Protein AF-A0A059F038-F1 (afdb_monomer_lite)

Structure (mmCIF, N/CA/C/O backbone):
data_AF-A0A059F038-F1
#
_entry.id   AF-A0A059F038-F1
#
loop_
_atom_site.group_PDB
_atom_site.id
_atom_site.type_symbol
_atom_site.label_atom_id
_atom_site.label_alt_id
_atom_site.label_comp_id
_atom_site.label_asym_id
_atom_site.label_entity_id
_atom_site.label_seq_id
_atom_site.pdbx_PDB_ins_code
_atom_site.Cartn_x
_atom_site.Cartn_y
_atom_site.Cartn_z
_atom_site.occupancy
_atom_site.B_iso_or_equiv
_atom_site.auth_seq_id
_atom_site.auth_comp_id
_atom_site.auth_asym_id
_atom_site.auth_atom_id
_atom_site.pdbx_PDB_model_num
ATOM 1 N N . MET A 1 1 ? -8.257 -10.394 27.608 1.00 49.78 1 MET A N 1
ATOM 2 C CA . MET A 1 1 ? -7.646 -9.568 26.540 1.00 49.78 1 MET A CA 1
ATOM 3 C C . MET A 1 1 ? -6.496 -8.770 27.134 1.00 49.78 1 MET A C 1
ATOM 5 O O . MET A 1 1 ? -6.739 -7.943 28.003 1.00 49.78 1 MET A O 1
ATOM 9 N N . ALA A 1 2 ? -5.255 -9.054 26.734 1.00 48.88 2 ALA A N 1
ATOM 10 C CA . ALA A 1 2 ? -4.086 -8.310 27.203 1.00 48.88 2 ALA A CA 1
ATOM 11 C C . ALA A 1 2 ? -4.084 -6.886 26.618 1.00 48.88 2 ALA A C 1
ATOM 13 O O . ALA A 1 2 ? -4.327 -6.698 25.425 1.00 48.88 2 ALA A O 1
ATOM 14 N N . TYR A 1 3 ? -3.831 -5.884 27.462 1.00 54.97 3 TYR A N 1
ATOM 15 C CA . TYR A 1 3 ? -3.722 -4.486 27.048 1.00 54.97 3 TYR A CA 1
ATOM 16 C C . TYR A 1 3 ? -2.440 -4.294 26.230 1.00 54.97 3 TYR A C 1
ATOM 18 O O . TYR A 1 3 ? -1.337 -4.320 26.770 1.00 54.97 3 TYR A O 1
ATOM 26 N N . GLN A 1 4 ? -2.587 -4.116 24.918 1.00 58.91 4 GLN A N 1
ATOM 27 C CA . GLN A 1 4 ? -1.478 -3.755 24.038 1.00 58.91 4 GLN A CA 1
ATOM 28 C C . GLN A 1 4 ? -1.158 -2.261 24.231 1.00 58.91 4 GLN A C 1
ATOM 30 O O . GLN A 1 4 ? -2.066 -1.429 24.105 1.00 58.91 4 GLN A O 1
ATOM 35 N N . PRO A 1 5 ? 0.097 -1.884 24.537 1.00 58.44 5 PRO A N 1
ATOM 36 C CA . PRO A 1 5 ? 0.466 -0.483 24.684 1.00 58.44 5 PRO A CA 1
ATOM 37 C C . PRO A 1 5 ? 0.221 0.268 23.369 1.00 58.44 5 PRO A C 1
ATOM 39 O O . PRO A 1 5 ? 0.521 -0.225 22.282 1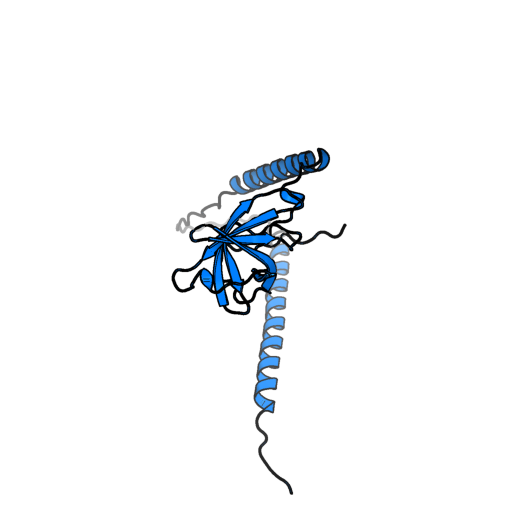.00 58.44 5 PRO A O 1
ATOM 42 N N . LYS A 1 6 ? -0.333 1.483 23.461 1.00 54.03 6 LYS A N 1
ATOM 43 C CA . LYS A 1 6 ? -0.567 2.350 22.297 1.00 54.03 6 LYS A CA 1
ATOM 44 C C . LYS A 1 6 ? 0.784 2.661 21.628 1.00 54.03 6 LYS A C 1
ATOM 46 O O . LYS A 1 6 ? 1.550 3.459 22.169 1.00 54.03 6 LYS A O 1
ATOM 51 N N . LYS A 1 7 ? 1.078 2.038 20.472 1.00 57.97 7 LYS A N 1
ATOM 52 C CA . LYS A 1 7 ? 2.229 2.405 19.620 1.00 57.97 7 LYS A CA 1
ATOM 53 C C . LYS A 1 7 ? 2.113 3.905 19.310 1.00 57.97 7 LYS A C 1
ATOM 55 O O . LYS A 1 7 ? 1.078 4.359 18.822 1.00 57.97 7 LYS A O 1
ATOM 60 N N . LYS A 1 8 ? 3.147 4.685 19.644 1.00 57.56 8 LYS A N 1
ATOM 61 C CA . LYS A 1 8 ? 3.240 6.093 19.239 1.00 57.56 8 LYS A CA 1
ATOM 62 C C . LYS A 1 8 ? 3.509 6.117 17.737 1.00 57.56 8 LYS A C 1
ATOM 64 O O . LYS A 1 8 ? 4.519 5.581 17.294 1.00 57.56 8 LYS A O 1
ATOM 69 N N . PHE A 1 9 ? 2.591 6.695 16.971 1.00 56.50 9 PHE A N 1
ATOM 70 C CA . PHE A 1 9 ? 2.775 6.890 15.538 1.00 56.50 9 PHE A CA 1
ATOM 71 C C . PHE A 1 9 ? 3.743 8.057 15.345 1.00 56.50 9 PHE A C 1
ATOM 73 O O . PHE A 1 9 ? 3.379 9.211 15.566 1.00 56.50 9 PHE A O 1
ATOM 80 N N . ASN A 1 10 ? 4.991 7.755 14.995 1.00 59.62 10 ASN A N 1
ATOM 81 C CA . ASN A 1 10 ? 5.925 8.777 14.551 1.00 59.62 10 ASN A CA 1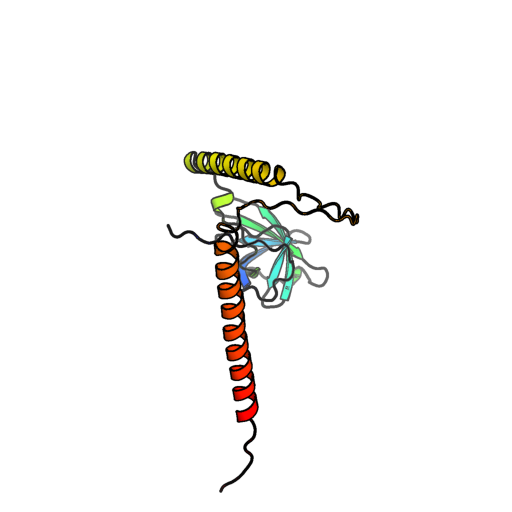
ATOM 82 C C . ASN A 1 10 ? 5.621 9.081 13.080 1.00 59.62 10 ASN A C 1
ATOM 84 O O . ASN A 1 10 ? 5.641 8.185 12.238 1.00 59.62 10 ASN A O 1
ATOM 88 N N . ASN A 1 11 ? 5.393 10.357 12.764 1.00 58.09 11 ASN A N 1
ATOM 89 C CA . ASN A 1 11 ? 5.256 10.854 11.388 1.00 58.09 11 ASN A CA 1
ATOM 90 C C . ASN A 1 11 ? 6.592 10.861 10.614 1.00 58.09 11 ASN A C 1
ATOM 92 O O . ASN A 1 11 ? 6.703 11.493 9.569 1.00 58.09 11 ASN A O 1
ATOM 96 N N . SER A 1 12 ? 7.617 10.171 11.126 1.00 58.22 12 SER A N 1
ATOM 97 C CA . SER A 1 12 ? 8.852 9.944 10.388 1.00 58.22 12 SER A CA 1
ATOM 98 C C . SER A 1 12 ? 8.532 9.101 9.154 1.00 58.22 12 SER A C 1
ATOM 100 O O . SER A 1 12 ? 7.965 8.012 9.266 1.00 58.22 12 SER A O 1
ATOM 102 N N . TYR A 1 13 ? 8.869 9.620 7.976 1.00 56.59 13 TYR A N 1
ATOM 103 C CA . TYR A 1 13 ? 8.830 8.870 6.718 1.00 56.59 13 TYR A CA 1
ATOM 104 C C . TYR A 1 13 ? 9.969 7.843 6.624 1.00 56.59 13 TYR A C 1
ATOM 106 O O . TYR A 1 13 ? 9.881 6.906 5.835 1.00 56.59 13 TYR A O 1
ATOM 114 N N . ASN A 1 14 ? 11.001 7.992 7.461 1.00 58.97 14 ASN A N 1
ATOM 115 C CA . ASN A 1 14 ? 12.202 7.171 7.445 1.00 58.97 14 ASN A CA 1
ATOM 116 C C . ASN A 1 14 ? 12.210 6.280 8.687 1.00 58.97 14 ASN A C 1
ATOM 118 O O . ASN A 1 14 ? 12.775 6.628 9.724 1.00 58.97 14 ASN A O 1
ATOM 122 N N . ASP A 1 15 ? 11.535 5.141 8.586 1.00 66.25 15 ASP A N 1
ATOM 123 C CA . ASP A 1 15 ? 11.656 4.046 9.543 1.00 66.25 15 ASP A CA 1
ATOM 124 C C . ASP A 1 15 ? 12.577 2.976 8.940 1.00 66.25 15 ASP A C 1
ATOM 126 O O . ASP A 1 15 ? 12.168 1.850 8.685 1.00 66.25 15 ASP A O 1
ATOM 130 N N . GLU A 1 16 ? 13.837 3.330 8.669 1.00 63.88 16 GLU A N 1
ATOM 131 C CA . GLU A 1 16 ? 14.816 2.422 8.037 1.00 63.88 16 GLU A CA 1
ATOM 132 C C . GLU A 1 16 ? 15.058 1.140 8.855 1.00 63.88 16 GLU A C 1
ATOM 134 O O . GLU A 1 16 ? 15.409 0.104 8.299 1.00 63.88 16 GLU A O 1
ATOM 139 N N . ASN A 1 17 ? 14.795 1.190 10.165 1.00 70.25 17 ASN A N 1
ATOM 140 C CA . ASN A 1 17 ? 14.898 0.047 11.075 1.00 70.25 17 ASN A CA 1
ATOM 141 C C . ASN A 1 17 ? 13.594 -0.759 11.217 1.00 70.25 17 ASN A C 1
ATOM 143 O O . ASN A 1 17 ? 13.562 -1.727 11.980 1.00 70.25 17 ASN A O 1
ATOM 147 N N . ALA A 1 18 ? 12.498 -0.360 10.563 1.00 82.62 18 ALA A N 1
ATOM 148 C CA . ALA A 1 18 ? 11.245 -1.099 10.649 1.00 82.62 18 ALA A CA 1
ATOM 149 C C . ALA A 1 18 ? 11.272 -2.339 9.750 1.00 82.62 18 ALA A C 1
ATOM 151 O O . ALA A 1 18 ? 11.728 -2.311 8.606 1.00 82.62 18 ALA A O 1
ATOM 152 N N . GLN A 1 19 ? 10.730 -3.436 10.276 1.00 90.19 19 GLN A N 1
ATOM 153 C CA . GLN A 1 19 ? 10.552 -4.662 9.514 1.00 90.19 19 GLN A CA 1
ATOM 154 C C . GLN A 1 19 ? 9.578 -4.419 8.354 1.00 90.19 19 GLN A C 1
ATOM 156 O O . GLN A 1 19 ? 8.511 -3.825 8.536 1.00 90.19 19 GLN A O 1
ATOM 161 N N . LYS A 1 20 ? 9.952 -4.892 7.164 1.00 92.69 20 LYS A N 1
ATOM 162 C CA . LYS A 1 20 ? 9.086 -4.907 5.984 1.00 92.69 20 LYS A CA 1
ATOM 163 C C . LYS A 1 20 ? 8.225 -6.169 6.012 1.00 92.69 20 LYS A C 1
ATOM 165 O O . LYS A 1 20 ? 8.741 -7.256 6.263 1.00 92.69 20 LYS A O 1
ATOM 170 N N . ILE A 1 21 ? 6.931 -6.017 5.763 1.00 94.88 21 ILE A N 1
ATOM 171 C CA . ILE A 1 21 ? 5.960 -7.109 5.669 1.00 94.88 21 ILE A CA 1
ATOM 172 C C . ILE A 1 21 ? 5.253 -7.063 4.316 1.00 94.88 21 ILE A C 1
ATOM 174 O O . ILE A 1 21 ? 5.235 -6.018 3.659 1.00 94.88 21 ILE A O 1
ATOM 178 N N . ALA A 1 22 ? 4.700 -8.201 3.893 1.00 95.75 22 ALA A N 1
ATOM 179 C CA . ALA A 1 22 ? 3.982 -8.310 2.629 1.00 95.75 22 ALA A CA 1
ATOM 180 C C . ALA A 1 22 ? 2.795 -7.337 2.603 1.00 95.75 22 ALA A C 1
ATOM 182 O O . ALA A 1 22 ? 1.994 -7.282 3.542 1.00 95.75 22 ALA A O 1
ATOM 183 N N . LEU A 1 23 ? 2.720 -6.547 1.535 1.00 96.19 23 LEU A N 1
ATOM 184 C CA . LEU A 1 23 ? 1.652 -5.590 1.283 1.00 96.19 23 LEU A CA 1
ATOM 185 C C . LEU A 1 23 ? 0.595 -6.225 0.380 1.00 96.19 23 LEU A C 1
ATOM 187 O O . LEU A 1 23 ? -0.572 -6.331 0.753 1.00 96.19 23 LEU A O 1
ATOM 191 N N . GLY A 1 24 ? 1.013 -6.649 -0.807 1.00 96.25 24 GLY A N 1
ATOM 192 C CA . GLY A 1 24 ? 0.102 -7.085 -1.850 1.00 96.25 24 GLY A CA 1
ATOM 193 C C . GLY A 1 24 ? 0.828 -7.544 -3.101 1.00 96.25 24 GLY A C 1
ATOM 194 O O . GLY A 1 24 ? 2.055 -7.467 -3.190 1.00 96.25 24 GLY A O 1
ATOM 195 N N . LYS A 1 25 ? 0.048 -8.016 -4.069 1.00 97.00 25 LYS A N 1
ATOM 196 C CA . LYS A 1 25 ? 0.546 -8.509 -5.353 1.00 97.00 25 LYS A CA 1
ATOM 197 C C . LYS A 1 25 ? 0.142 -7.591 -6.485 1.00 97.00 25 LYS A C 1
ATOM 199 O O . LYS A 1 25 ? -0.968 -7.063 -6.486 1.00 97.00 25 LYS A O 1
ATOM 204 N N . PHE A 1 26 ? 1.017 -7.435 -7.466 1.00 97.25 26 PHE A N 1
ATOM 205 C CA . PHE A 1 26 ? 0.708 -6.636 -8.639 1.00 97.25 26 PHE A CA 1
ATOM 206 C C . PHE A 1 26 ? -0.365 -7.281 -9.517 1.00 97.25 26 PHE A C 1
ATOM 208 O O . PHE A 1 26 ? -0.300 -8.467 -9.852 1.00 97.25 26 PHE A O 1
ATOM 215 N N . MET A 1 27 ? -1.346 -6.459 -9.892 1.00 95.69 27 MET A N 1
ATOM 216 C CA . MET A 1 27 ? -2.489 -6.849 -10.704 1.00 95.69 27 MET A CA 1
ATOM 217 C C . MET A 1 27 ? -2.357 -6.332 -12.135 1.00 95.69 27 MET A C 1
ATOM 219 O O . MET A 1 27 ? -2.263 -7.130 -13.067 1.00 95.69 27 MET A O 1
ATOM 223 N N . HIS A 1 28 ? -2.382 -5.010 -12.313 1.00 94.75 28 HIS A N 1
ATOM 224 C CA . HIS A 1 28 ? -2.259 -4.356 -13.613 1.00 94.75 28 HIS A CA 1
ATOM 225 C C . HIS A 1 28 ? -1.804 -2.896 -13.464 1.00 94.75 28 HIS A C 1
ATOM 227 O O . HIS A 1 28 ? -1.775 -2.340 -12.368 1.00 94.75 28 HIS A O 1
ATOM 233 N N . ILE A 1 29 ? -1.429 -2.290 -14.588 1.00 95.44 29 ILE A N 1
ATOM 234 C CA . ILE A 1 29 ? -1.045 -0.877 -14.692 1.00 95.44 29 ILE A CA 1
ATOM 235 C C . ILE A 1 29 ? -2.292 -0.050 -15.000 1.00 95.44 29 ILE A C 1
ATOM 237 O O . ILE A 1 29 ? -3.038 -0.417 -15.908 1.00 95.44 29 ILE A O 1
ATOM 241 N N . CYS A 1 30 ? -2.473 1.074 -14.310 1.00 93.81 30 CYS A N 1
ATOM 242 C CA . CYS A 1 30 ? -3.491 2.073 -14.621 1.00 93.81 30 CYS A CA 1
ATOM 243 C C . CYS A 1 30 ? -2.798 3.426 -14.826 1.00 93.81 30 CYS A C 1
ATOM 245 O O . CYS A 1 30 ? -2.315 4.028 -13.871 1.00 93.81 30 CYS A O 1
ATOM 247 N N . ASP A 1 31 ? -2.695 3.871 -16.080 1.00 89.38 31 ASP A N 1
ATOM 248 C CA . ASP A 1 31 ? -1.941 5.062 -16.486 1.00 89.38 31 ASP A CA 1
ATOM 249 C C . ASP A 1 31 ? -0.502 5.088 -15.942 1.00 89.38 31 ASP A C 1
ATOM 251 O O . ASP A 1 31 ? 0.371 4.377 -16.446 1.00 89.38 31 ASP A O 1
ATOM 255 N N . ASN A 1 32 ? -0.262 5.916 -14.921 1.00 90.44 32 ASN A N 1
ATOM 256 C CA . ASN A 1 32 ? 1.045 6.118 -14.305 1.00 90.44 32 ASN A CA 1
ATOM 257 C C . ASN A 1 32 ? 1.209 5.403 -12.953 1.00 90.44 32 ASN A C 1
ATOM 259 O O . ASN A 1 32 ? 2.277 5.493 -12.343 1.00 90.44 32 ASN A O 1
ATOM 263 N N . ASP A 1 33 ? 0.181 4.679 -12.514 1.00 94.44 33 ASP A N 1
ATOM 264 C CA . ASP A 1 33 ? 0.133 4.028 -11.214 1.00 94.44 33 ASP A CA 1
ATOM 265 C C . ASP A 1 33 ? 0.042 2.504 -11.354 1.00 94.44 33 ASP A C 1
ATOM 267 O O . ASP A 1 33 ? -0.435 1.941 -12.349 1.00 94.44 33 ASP A O 1
ATOM 271 N N . LEU A 1 34 ? 0.520 1.810 -10.325 1.00 96.25 34 LEU A N 1
ATOM 272 C CA . LEU A 1 34 ? 0.376 0.364 -10.216 1.00 96.25 34 LEU A CA 1
ATOM 273 C C . LEU A 1 34 ? -0.844 0.029 -9.375 1.00 96.25 34 LEU A C 1
ATOM 275 O O . LEU A 1 34 ? -0.990 0.539 -8.265 1.00 96.25 34 LEU A O 1
ATOM 279 N N . VAL A 1 35 ? -1.658 -0.904 -9.861 1.00 96.94 35 VAL A N 1
ATOM 280 C CA . VAL A 1 35 ? -2.760 -1.463 -9.085 1.00 96.94 35 VAL A CA 1
ATOM 281 C C . VAL A 1 35 ? -2.317 -2.779 -8.458 1.00 96.94 35 VAL A C 1
ATOM 283 O O . VAL A 1 35 ? -1.915 -3.716 -9.157 1.00 96.94 35 VAL A O 1
ATOM 286 N N . LEU A 1 36 ? -2.400 -2.855 -7.131 1.00 97.44 36 LEU A N 1
ATOM 287 C CA . LEU A 1 36 ? -2.082 -4.044 -6.345 1.00 97.44 36 LEU A CA 1
ATOM 288 C C . LEU A 1 36 ? -3.345 -4.628 -5.702 1.00 97.44 36 LEU A C 1
ATOM 290 O O . LEU A 1 36 ? -4.229 -3.887 -5.273 1.00 97.44 36 LEU A O 1
ATOM 294 N N . VAL A 1 37 ? -3.395 -5.953 -5.571 1.00 96.88 37 VAL A N 1
ATOM 295 C CA . VAL A 1 37 ? -4.346 -6.650 -4.693 1.00 96.88 37 VAL A CA 1
ATOM 296 C C . VAL A 1 37 ? -3.742 -6.720 -3.295 1.00 96.88 37 VAL A C 1
ATOM 298 O O . VAL A 1 37 ? -2.636 -7.249 -3.133 1.00 96.88 37 VAL A O 1
ATOM 301 N N . LEU A 1 38 ? -4.444 -6.199 -2.287 1.00 96.81 38 LEU A N 1
ATOM 302 C CA . LEU A 1 38 ? -3.999 -6.263 -0.896 1.00 96.81 38 LEU A CA 1
ATOM 303 C C . LEU A 1 38 ? -4.079 -7.713 -0.404 1.00 96.81 38 LEU A C 1
ATOM 305 O O . LEU A 1 38 ? -5.149 -8.311 -0.390 1.00 96.81 38 LEU A O 1
ATOM 309 N N . THR A 1 39 ? -2.952 -8.278 0.027 1.00 95.00 39 THR A N 1
ATOM 310 C CA . THR A 1 39 ? -2.912 -9.620 0.641 1.00 95.00 39 THR A CA 1
ATOM 311 C C . THR A 1 39 ? -2.821 -9.554 2.164 1.00 95.00 39 THR A C 1
ATOM 313 O O . THR A 1 39 ? -3.060 -10.549 2.852 1.00 95.00 39 THR A O 1
ATOM 316 N N . ASN A 1 40 ? -2.471 -8.387 2.709 1.00 93.56 40 ASN A N 1
ATOM 317 C CA . ASN A 1 40 ? -2.402 -8.160 4.145 1.00 93.56 40 ASN A CA 1
ATOM 318 C C . ASN A 1 40 ? -3.804 -8.039 4.773 1.00 93.56 40 ASN A C 1
ATOM 320 O O . ASN A 1 40 ? -4.766 -7.633 4.128 1.00 93.56 40 ASN A O 1
ATOM 324 N N . LYS A 1 41 ? -3.912 -8.364 6.066 1.00 92.38 41 LYS A N 1
ATOM 325 C CA . LYS A 1 41 ? -5.155 -8.220 6.842 1.00 92.38 41 LYS A CA 1
ATOM 326 C C . LYS A 1 41 ? -5.467 -6.765 7.186 1.00 92.38 41 LYS A C 1
ATOM 328 O O . LYS A 1 41 ? -6.635 -6.413 7.338 1.00 92.38 41 LYS A O 1
ATOM 333 N N . ASP A 1 42 ? -4.425 -5.959 7.364 1.00 93.69 42 ASP A N 1
ATOM 334 C CA . ASP A 1 42 ? -4.530 -4.559 7.751 1.00 93.69 42 ASP A CA 1
ATOM 335 C C . ASP A 1 42 ? -4.338 -3.635 6.541 1.00 93.69 42 ASP A C 1
ATOM 337 O O . ASP A 1 42 ? -3.690 -3.983 5.554 1.00 93.69 42 ASP A O 1
ATOM 341 N N . ILE A 1 43 ? -4.893 -2.428 6.636 1.00 94.62 43 ILE A N 1
ATOM 342 C CA . ILE A 1 43 ? -4.913 -1.443 5.552 1.00 94.62 43 ILE A CA 1
ATOM 343 C C . ILE A 1 43 ? -3.707 -0.513 5.693 1.00 94.62 43 ILE A C 1
ATOM 345 O O . ILE A 1 43 ? -3.538 0.070 6.761 1.00 94.62 43 ILE A O 1
ATOM 349 N N . PRO A 1 44 ? -2.857 -0.318 4.676 1.00 95.06 44 PRO A N 1
ATOM 350 C CA . PRO A 1 44 ? -1.717 0.588 4.794 1.00 95.06 44 PRO A CA 1
ATOM 351 C C . PRO A 1 44 ? -2.161 2.043 5.006 1.00 95.06 44 PRO A C 1
ATOM 353 O O . PRO A 1 44 ? -3.247 2.451 4.593 1.00 95.06 44 PRO A O 1
ATOM 356 N N . PHE A 1 45 ? -1.313 2.858 5.638 1.00 93.69 45 PHE A N 1
ATOM 357 C CA . PHE A 1 45 ? -1.573 4.300 5.705 1.00 93.69 45 PHE A CA 1
ATOM 358 C C . PHE A 1 45 ? -1.483 4.931 4.303 1.00 93.69 45 PHE A C 1
ATOM 360 O O . PHE A 1 45 ? -0.643 4.505 3.501 1.00 93.69 45 PHE A O 1
ATOM 367 N N . PRO A 1 46 ? -2.258 5.994 4.023 1.00 93.06 46 PRO A N 1
ATOM 368 C CA . PRO A 1 46 ? -2.040 6.797 2.825 1.00 93.06 46 PRO A CA 1
ATOM 369 C C . PRO A 1 46 ? -0.627 7.386 2.854 1.00 93.06 46 PRO A C 1
ATOM 371 O O . PRO A 1 46 ? -0.082 7.676 3.924 1.00 93.06 46 PRO A O 1
ATOM 374 N N . ASN A 1 47 ? -0.025 7.565 1.686 1.00 93.38 47 ASN A N 1
ATOM 375 C CA . ASN A 1 47 ? 1.351 8.022 1.520 1.00 93.38 47 ASN A CA 1
ATOM 376 C C . ASN A 1 47 ? 2.425 7.127 2.172 1.00 93.38 47 ASN A C 1
ATOM 378 O O . ASN A 1 47 ? 3.531 7.586 2.476 1.00 93.38 47 ASN A O 1
ATOM 382 N N . SER A 1 48 ? 2.135 5.841 2.389 1.00 93.38 48 SER A N 1
ATOM 383 C CA . SER A 1 48 ? 3.138 4.900 2.899 1.00 93.38 48 SER A CA 1
ATOM 384 C C . SER A 1 48 ? 4.150 4.522 1.818 1.00 93.38 48 SER A C 1
ATOM 386 O O . SER A 1 48 ? 3.750 4.272 0.683 1.00 93.38 48 SER A O 1
ATOM 388 N N . PRO A 1 49 ? 5.452 4.428 2.137 1.00 94.38 49 PRO A N 1
ATOM 389 C CA . PRO A 1 49 ? 6.450 3.977 1.177 1.00 94.38 49 PRO A CA 1
ATOM 390 C C . PRO A 1 49 ? 6.247 2.496 0.836 1.00 94.38 49 PRO A C 1
ATOM 392 O O . PRO A 1 49 ? 6.070 1.660 1.726 1.00 94.38 49 PRO A O 1
ATOM 395 N N . VAL A 1 50 ? 6.318 2.190 -0.457 1.00 95.62 50 VAL A N 1
ATOM 396 C CA . VAL A 1 50 ? 6.182 0.841 -1.008 1.00 95.62 50 VAL A CA 1
ATOM 397 C C . VAL A 1 50 ? 7.530 0.374 -1.538 1.00 95.62 50 VAL A C 1
ATOM 399 O O . VAL A 1 50 ? 8.271 1.131 -2.174 1.00 95.62 50 VAL A O 1
ATOM 402 N N . PHE A 1 51 ? 7.844 -0.889 -1.279 1.00 95.06 51 PHE A N 1
ATOM 403 C CA . PHE A 1 51 ? 9.101 -1.519 -1.643 1.00 95.06 51 PHE A CA 1
ATOM 404 C C . PHE A 1 51 ? 8.862 -2.736 -2.527 1.00 95.06 51 PHE A C 1
ATOM 406 O O . PHE A 1 51 ? 7.932 -3.505 -2.299 1.00 95.06 51 PHE A O 1
ATOM 413 N N . LEU A 1 52 ? 9.761 -2.942 -3.482 1.00 93.88 52 LEU A N 1
ATOM 414 C CA . LEU A 1 52 ? 9.923 -4.212 -4.177 1.00 93.88 52 LEU A CA 1
ATOM 415 C C . LEU A 1 52 ? 11.313 -4.739 -3.825 1.00 93.88 52 LEU A C 1
ATOM 417 O O . LEU A 1 52 ? 12.320 -4.056 -4.049 1.00 93.88 52 LEU A O 1
ATOM 421 N N . ASN A 1 53 ? 11.378 -5.933 -3.236 1.00 88.44 53 ASN A N 1
ATOM 422 C CA . ASN A 1 53 ? 12.593 -6.473 -2.625 1.00 88.44 53 ASN A CA 1
ATOM 423 C C . ASN A 1 53 ? 13.167 -5.495 -1.573 1.00 88.44 53 ASN A C 1
ATOM 425 O O . ASN A 1 53 ? 12.573 -5.263 -0.519 1.00 88.44 53 ASN A O 1
ATOM 429 N N . ASN A 1 54 ? 14.303 -4.861 -1.878 1.00 88.62 54 ASN A N 1
ATOM 430 C CA . ASN A 1 54 ? 14.977 -3.915 -0.988 1.00 88.62 54 ASN A CA 1
ATOM 431 C C . ASN A 1 54 ? 14.797 -2.448 -1.390 1.00 88.62 54 ASN A C 1
ATOM 433 O O . ASN A 1 54 ? 15.035 -1.569 -0.560 1.00 88.62 54 ASN A O 1
ATOM 437 N N . ASN A 1 55 ? 14.326 -2.184 -2.608 1.00 91.62 55 ASN A N 1
ATOM 438 C CA . ASN A 1 55 ? 14.278 -0.840 -3.168 1.00 91.62 55 ASN A CA 1
ATOM 439 C C . ASN A 1 55 ? 12.905 -0.219 -2.950 1.00 91.62 55 ASN A C 1
ATOM 441 O O . ASN A 1 55 ? 11.880 -0.861 -3.189 1.00 91.62 55 ASN A O 1
ATOM 445 N N . LYS A 1 56 ? 12.889 1.043 -2.515 1.00 93.62 56 LYS A N 1
ATOM 446 C CA . LYS A 1 56 ? 11.667 1.844 -2.524 1.00 93.62 56 LYS A CA 1
ATOM 447 C C . LYS A 1 56 ? 11.297 2.106 -3.981 1.00 93.62 56 LYS A C 1
ATOM 449 O O . LYS A 1 56 ? 12.133 2.603 -4.726 1.00 93.62 56 LYS A O 1
ATOM 454 N N . VAL A 1 57 ? 10.077 1.747 -4.363 1.00 95.00 57 VAL A N 1
ATOM 455 C CA . VAL A 1 57 ? 9.562 1.910 -5.732 1.00 95.00 57 VAL A CA 1
ATOM 456 C C . VAL A 1 57 ? 8.591 3.078 -5.851 1.00 95.00 57 VAL A C 1
ATOM 458 O O . VAL A 1 57 ? 8.477 3.682 -6.913 1.00 95.00 57 VAL A O 1
ATOM 461 N N . GLY A 1 58 ? 7.900 3.408 -4.763 1.00 95.00 58 GLY A N 1
ATOM 462 C CA . GLY A 1 58 ? 6.881 4.439 -4.788 1.00 95.00 58 GLY A CA 1
ATOM 463 C C . GLY A 1 58 ? 6.188 4.608 -3.449 1.00 95.00 58 GLY A C 1
ATOM 464 O O . GLY A 1 58 ? 6.740 4.297 -2.384 1.00 95.00 58 GLY A O 1
ATOM 465 N N . VAL A 1 59 ? 4.972 5.129 -3.517 1.00 95.62 59 VAL A N 1
ATOM 466 C CA . VAL A 1 59 ? 4.162 5.521 -2.370 1.00 95.62 59 VAL A CA 1
ATOM 467 C C . VAL A 1 59 ? 2.705 5.103 -2.603 1.00 95.62 59 VAL A C 1
ATOM 469 O O . VAL A 1 59 ? 2.205 5.201 -3.719 1.00 95.62 59 VAL A O 1
ATOM 472 N N . VAL A 1 60 ? 2.026 4.628 -1.556 1.00 96.38 60 VAL A N 1
ATOM 473 C CA . VAL A 1 60 ? 0.584 4.331 -1.591 1.00 96.38 60 VAL A CA 1
ATOM 474 C C . VAL A 1 60 ? -0.196 5.630 -1.780 1.00 96.38 60 VAL A C 1
ATOM 476 O O . VAL A 1 60 ? -0.058 6.529 -0.949 1.00 96.38 60 VAL A O 1
ATOM 479 N N . ASP A 1 61 ? -1.027 5.708 -2.815 1.00 96.06 61 ASP A N 1
ATOM 480 C CA . ASP A 1 61 ? -1.887 6.869 -3.074 1.00 96.06 61 ASP A CA 1
ATOM 481 C C . ASP A 1 61 ? -3.308 6.601 -2.559 1.00 96.06 61 ASP A C 1
ATOM 483 O O . ASP A 1 61 ? -3.754 7.201 -1.577 1.00 96.06 61 ASP A O 1
ATOM 487 N N . GLU A 1 62 ? -3.966 5.587 -3.127 1.00 95.69 62 GLU A N 1
ATOM 488 C CA . GLU A 1 62 ? -5.370 5.277 -2.855 1.00 95.69 62 GLU A CA 1
ATOM 489 C C . GLU A 1 62 ? -5.573 3.822 -2.417 1.00 95.69 62 GLU A C 1
ATOM 491 O O . GLU A 1 62 ? -4.918 2.903 -2.913 1.00 95.69 62 GLU A O 1
ATOM 496 N N . VAL A 1 63 ? -6.514 3.615 -1.492 1.00 96.06 63 VAL A N 1
ATOM 497 C CA . VAL A 1 63 ? -7.012 2.294 -1.091 1.00 96.06 63 VAL A CA 1
ATOM 498 C C . VAL A 1 63 ? -8.500 2.235 -1.409 1.00 96.06 63 VAL A C 1
ATOM 500 O O . VAL A 1 63 ? -9.264 3.065 -0.919 1.00 96.06 63 VAL A O 1
ATOM 503 N N . PHE A 1 64 ? -8.916 1.248 -2.194 1.00 95.94 64 PHE A N 1
ATOM 504 C CA . PHE A 1 64 ? -10.289 1.132 -2.683 1.00 95.94 64 PHE A CA 1
ATOM 505 C C . PHE A 1 64 ? -10.736 -0.332 -2.776 1.00 95.94 64 PHE A C 1
ATOM 507 O O . PHE A 1 64 ? -9.965 -1.253 -2.523 1.00 95.94 64 PHE A O 1
ATOM 514 N N . GLY A 1 65 ? -12.001 -0.559 -3.131 1.00 95.44 65 GLY A N 1
ATOM 515 C CA . GLY A 1 65 ? -12.588 -1.897 -3.223 1.00 95.44 65 GLY A CA 1
ATOM 516 C C . GLY A 1 65 ? -13.413 -2.289 -2.001 1.00 95.44 65 GLY A C 1
ATOM 517 O O . GLY A 1 65 ? -13.753 -1.462 -1.152 1.00 95.44 65 GLY A O 1
ATOM 518 N N . GLN A 1 66 ? -13.784 -3.565 -1.945 1.00 93.81 66 GLN A N 1
ATOM 519 C CA . GLN A 1 66 ? -14.542 -4.101 -0.821 1.00 93.81 66 GLN A CA 1
ATOM 520 C C . GLN A 1 66 ? -13.604 -4.377 0.354 1.00 93.81 66 GLN A C 1
ATOM 522 O O . GLN A 1 66 ? -12.390 -4.492 0.196 1.00 93.81 66 GLN A O 1
ATOM 527 N N . MET A 1 67 ? -14.167 -4.499 1.557 1.00 88.50 67 MET A N 1
ATOM 528 C CA . MET A 1 67 ? -13.365 -4.786 2.746 1.00 88.50 67 MET A CA 1
ATOM 529 C C . MET A 1 67 ? -12.569 -6.084 2.600 1.00 88.50 67 MET A C 1
ATOM 531 O O . MET A 1 67 ? -11.431 -6.140 3.058 1.00 88.50 67 MET A O 1
ATOM 535 N N . ASP A 1 68 ? -13.151 -7.124 2.010 1.00 89.50 68 ASP A N 1
ATOM 536 C CA . ASP A 1 68 ? -12.483 -8.420 1.851 1.00 89.50 68 ASP A CA 1
ATOM 537 C C . ASP A 1 68 ? -11.603 -8.473 0.598 1.00 89.50 68 ASP A C 1
ATOM 539 O O . ASP A 1 68 ? -10.509 -9.026 0.664 1.00 89.50 68 ASP A O 1
ATOM 543 N N . ASP A 1 69 ? -12.012 -7.771 -0.463 1.00 93.19 69 ASP A N 1
ATOM 544 C CA . ASP A 1 69 ? -11.263 -7.622 -1.714 1.00 93.19 69 ASP A CA 1
ATOM 545 C C . ASP A 1 69 ? -10.821 -6.165 -1.899 1.00 93.19 69 ASP A C 1
ATOM 547 O O . ASP A 1 69 ? -11.435 -5.377 -2.631 1.00 93.19 69 ASP A O 1
ATOM 551 N N . THR A 1 70 ? -9.769 -5.794 -1.169 1.00 95.94 70 THR A N 1
ATOM 552 C CA . THR A 1 70 ? -9.195 -4.446 -1.198 1.00 95.94 70 THR A CA 1
ATOM 553 C C . THR A 1 70 ? -8.076 -4.343 -2.236 1.00 95.94 70 THR A C 1
ATOM 555 O O . THR A 1 70 ? -7.207 -5.210 -2.345 1.00 95.94 70 THR A O 1
ATOM 558 N N . TYR A 1 71 ? -8.062 -3.229 -2.957 1.00 97.00 71 TYR A N 1
ATOM 559 C CA . TYR A 1 71 ? -7.074 -2.868 -3.963 1.00 97.00 71 TYR A CA 1
ATOM 560 C C . TYR A 1 71 ? -6.351 -1.581 -3.572 1.00 97.00 71 TYR A C 1
ATOM 562 O O . TYR A 1 71 ? -6.855 -0.768 -2.791 1.00 97.00 71 TYR A O 1
ATOM 570 N N . LEU A 1 72 ? -5.156 -1.400 -4.126 1.00 96.94 72 LEU A N 1
ATOM 571 C CA . LEU A 1 72 ? -4.300 -0.248 -3.868 1.00 96.94 72 LEU A CA 1
ATOM 572 C C . LEU A 1 72 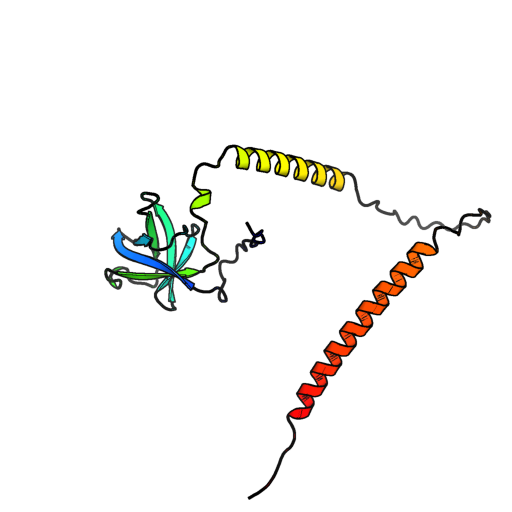? -3.783 0.353 -5.160 1.00 96.94 72 LEU A C 1
ATOM 574 O O . LEU A 1 72 ? -3.294 -0.387 -6.010 1.00 96.94 72 LEU A O 1
ATOM 578 N N . SER A 1 73 ? -3.797 1.679 -5.238 1.00 97.12 73 SER A N 1
ATOM 579 C CA . SER A 1 73 ? -2.999 2.431 -6.201 1.00 97.12 73 SER A CA 1
ATOM 580 C C . SER A 1 73 ? -1.657 2.813 -5.575 1.00 97.12 73 SER A C 1
ATOM 582 O O . SER A 1 73 ? -1.597 3.344 -4.459 1.00 97.12 73 SER A O 1
ATOM 584 N N . VAL A 1 74 ? -0.569 2.533 -6.289 1.00 97.12 74 VAL A N 1
ATOM 585 C CA . VAL A 1 74 ? 0.790 2.929 -5.918 1.00 97.12 74 VAL A CA 1
ATOM 586 C C . VAL A 1 74 ? 1.338 3.867 -6.975 1.00 97.12 74 VAL A C 1
ATOM 588 O O . VAL A 1 74 ? 1.578 3.469 -8.116 1.00 97.12 74 VAL A O 1
ATOM 591 N N . LYS A 1 75 ? 1.627 5.088 -6.538 1.00 96.12 75 LYS A N 1
ATOM 592 C CA . LYS A 1 75 ? 2.304 6.091 -7.340 1.00 96.12 75 LYS A CA 1
ATOM 593 C C . LYS A 1 75 ? 3.795 5.809 -7.362 1.00 96.12 75 LYS A C 1
ATOM 595 O O . LYS A 1 75 ? 4.450 5.801 -6.313 1.00 96.12 75 LYS A O 1
ATOM 600 N N . LEU A 1 76 ? 4.334 5.571 -8.552 1.00 95.38 76 LEU A N 1
ATOM 601 C CA . LEU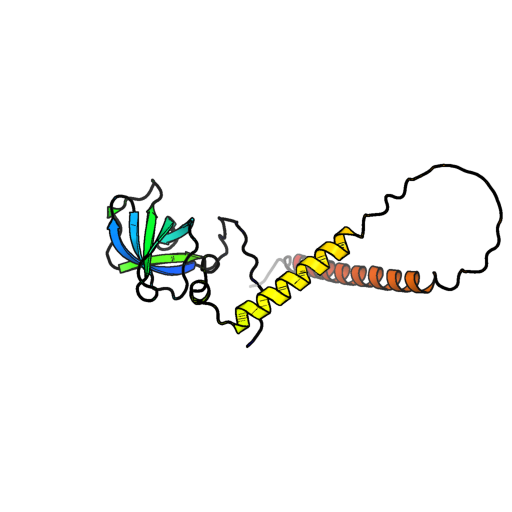 A 1 76 ? 5.754 5.285 -8.718 1.00 95.38 76 LEU A CA 1
ATOM 602 C C . LEU A 1 76 ? 6.615 6.544 -8.650 1.00 95.38 76 LEU A C 1
ATOM 604 O O . LEU A 1 76 ? 6.236 7.628 -9.101 1.00 95.38 76 LEU A O 1
ATOM 608 N N . ASP A 1 77 ? 7.821 6.376 -8.113 1.00 93.69 77 ASP A N 1
ATOM 609 C CA . ASP A 1 77 ? 8.848 7.406 -8.190 1.00 93.69 77 ASP A CA 1
ATOM 610 C C . ASP A 1 77 ? 9.358 7.517 -9.642 1.00 93.69 77 ASP A C 1
ATOM 612 O O . ASP A 1 77 ? 9.517 6.515 -10.338 1.00 93.69 77 ASP A O 1
ATOM 616 N N . LYS A 1 78 ? 9.685 8.739 -10.094 1.00 89.19 78 LYS A N 1
ATOM 617 C CA . LYS A 1 78 ? 10.054 9.063 -11.497 1.00 89.19 78 LYS A CA 1
ATOM 618 C C . LYS A 1 78 ? 11.235 8.267 -12.077 1.00 89.19 78 LYS A C 1
ATOM 620 O O . LYS A 1 78 ? 11.506 8.359 -13.267 1.00 89.19 78 LYS A O 1
ATOM 625 N N . VAL A 1 79 ? 11.981 7.568 -11.228 1.00 89.88 79 VAL A N 1
ATOM 626 C CA . VAL A 1 79 ? 13.172 6.792 -11.594 1.00 89.88 79 VAL A CA 1
ATOM 627 C C . VAL A 1 79 ? 12.799 5.398 -12.118 1.00 89.88 79 VAL A C 1
ATOM 629 O O . VAL A 1 79 ? 13.627 4.750 -12.753 1.00 89.88 79 VAL A O 1
ATOM 632 N N . PHE A 1 80 ? 11.579 4.917 -11.856 1.00 87.94 80 PHE A N 1
ATOM 633 C CA . PHE A 1 80 ? 11.169 3.554 -12.184 1.00 87.94 80 PHE A CA 1
ATOM 634 C C . PHE A 1 80 ? 10.212 3.489 -13.372 1.00 87.94 80 PHE A C 1
ATOM 636 O O . PHE A 1 80 ? 9.221 4.212 -13.438 1.00 87.94 80 PHE A O 1
ATOM 643 N N . ASP A 1 81 ? 10.480 2.541 -14.270 1.00 89.19 81 ASP A N 1
ATOM 644 C CA . ASP A 1 81 ? 9.603 2.236 -15.396 1.00 89.19 81 ASP A CA 1
ATOM 645 C C . ASP A 1 81 ? 8.444 1.327 -14.977 1.00 89.19 81 ASP A C 1
ATOM 647 O O . ASP A 1 81 ? 8.637 0.196 -14.525 1.00 89.19 81 ASP A O 1
ATOM 651 N N . ILE A 1 82 ? 7.224 1.785 -15.245 1.00 89.19 82 ILE A N 1
ATOM 652 C CA . ILE A 1 82 ? 5.967 1.074 -14.970 1.00 89.19 82 ILE A CA 1
ATOM 653 C C . ILE A 1 82 ? 5.893 -0.297 -15.667 1.00 89.19 82 ILE A C 1
ATOM 655 O O . ILE A 1 82 ? 5.331 -1.248 -15.135 1.00 89.19 82 ILE A O 1
ATOM 659 N N . LYS A 1 83 ? 6.481 -0.439 -16.860 1.00 89.12 83 LYS A N 1
ATOM 660 C CA . LYS A 1 83 ? 6.389 -1.673 -17.666 1.00 89.12 83 LYS A CA 1
ATOM 661 C C . LYS A 1 83 ? 7.291 -2.811 -17.174 1.00 89.12 83 LYS A C 1
ATOM 663 O O . LYS A 1 83 ? 7.271 -3.894 -17.752 1.00 89.12 83 LYS A O 1
ATOM 668 N N . LYS A 1 84 ? 8.110 -2.573 -16.146 1.00 90.75 84 LYS A N 1
ATOM 669 C CA . LYS A 1 84 ? 9.053 -3.566 -15.616 1.00 90.75 84 LYS A CA 1
ATOM 670 C C . LYS A 1 84 ? 8.378 -4.625 -14.739 1.00 90.75 84 LYS A C 1
ATOM 672 O O . LYS A 1 84 ? 8.922 -5.720 -14.598 1.00 90.75 84 LYS A O 1
ATOM 677 N N . TYR A 1 85 ? 7.234 -4.293 -14.150 1.00 90.81 85 TYR A N 1
ATOM 678 C CA . TYR A 1 85 ? 6.547 -5.142 -13.182 1.00 90.81 85 TYR A CA 1
ATOM 679 C C . TYR A 1 85 ? 5.696 -6.203 -13.877 1.00 90.81 85 TYR A C 1
ATOM 681 O O . TYR A 1 85 ? 5.078 -5.952 -14.916 1.00 90.81 85 TYR A O 1
ATOM 689 N N . LYS A 1 86 ? 5.682 -7.406 -13.309 1.00 91.19 86 LYS A N 1
ATOM 690 C CA . LYS A 1 86 ? 4.949 -8.562 -13.823 1.00 91.19 86 LYS A CA 1
ATOM 691 C C . LYS A 1 86 ? 3.828 -8.938 -12.873 1.00 91.19 86 LYS A C 1
ATOM 693 O O . LYS A 1 86 ? 3.906 -8.707 -11.668 1.00 91.19 86 LYS A O 1
ATOM 698 N N . LYS A 1 87 ? 2.784 -9.543 -13.443 1.00 91.62 87 LYS A N 1
ATOM 699 C CA . LYS A 1 87 ? 1.664 -10.100 -12.679 1.00 91.62 87 LYS A CA 1
ATOM 700 C C . LYS A 1 87 ? 2.194 -10.990 -11.552 1.00 91.62 87 LYS A C 1
ATOM 702 O O . LYS A 1 87 ? 3.103 -11.780 -11.789 1.00 91.62 87 LYS A O 1
ATOM 707 N N . ASP A 1 88 ? 1.617 -10.827 -10.364 1.00 92.12 88 ASP A N 1
ATOM 708 C CA . ASP A 1 88 ? 1.971 -11.543 -9.133 1.00 92.12 88 ASP A CA 1
ATOM 709 C C . ASP A 1 88 ? 3.302 -11.153 -8.463 1.00 92.12 88 ASP A C 1
ATOM 711 O O . ASP A 1 88 ? 3.654 -11.763 -7.451 1.00 92.12 88 ASP A O 1
ATOM 715 N N . ASP A 1 89 ? 3.997 -10.108 -8.934 1.00 95.19 89 ASP A N 1
ATOM 716 C CA . ASP A 1 89 ? 5.119 -9.517 -8.190 1.00 95.19 89 ASP A CA 1
ATOM 717 C C . ASP A 1 89 ? 4.650 -9.072 -6.793 1.00 95.19 89 ASP A C 1
ATOM 719 O O . ASP A 1 89 ? 3.616 -8.412 -6.650 1.00 95.19 89 ASP A O 1
ATOM 723 N N . GLU A 1 90 ? 5.411 -9.433 -5.758 1.00 95.81 90 GLU A N 1
ATOM 724 C CA . GLU A 1 90 ? 5.061 -9.164 -4.362 1.00 95.81 90 GLU A CA 1
ATOM 725 C C . GLU A 1 90 ? 5.712 -7.871 -3.859 1.00 95.81 90 GLU A C 1
ATOM 727 O O . GLU A 1 90 ? 6.928 -7.688 -3.918 1.00 95.81 90 GLU A O 1
ATOM 732 N N . PHE A 1 91 ? 4.887 -6.972 -3.329 1.00 96.81 91 PHE A N 1
ATOM 733 C CA . PHE A 1 91 ? 5.301 -5.680 -2.798 1.00 96.81 91 PHE A CA 1
ATOM 734 C C . PHE A 1 91 ? 5.262 -5.701 -1.273 1.00 96.81 91 PHE A C 1
ATOM 736 O O . PHE A 1 91 ? 4.484 -6.430 -0.655 1.00 96.81 91 PHE A O 1
ATOM 743 N N . TYR A 1 92 ? 6.078 -4.851 -0.657 1.00 96.25 92 TYR A N 1
ATOM 744 C CA . TYR A 1 92 ? 6.258 -4.782 0.787 1.00 96.25 92 TYR A CA 1
ATOM 745 C C . TYR A 1 92 ? 6.075 -3.357 1.308 1.00 96.25 92 TYR A C 1
ATOM 747 O O . TYR A 1 92 ? 6.364 -2.377 0.620 1.00 96.25 92 TYR A O 1
ATOM 755 N N . ALA A 1 93 ? 5.649 -3.245 2.561 1.00 94.81 93 ALA A N 1
ATOM 756 C CA . ALA A 1 93 ? 5.573 -1.991 3.304 1.00 94.81 93 ALA A CA 1
ATOM 757 C C . ALA A 1 93 ? 6.071 -2.201 4.739 1.00 94.81 93 ALA A C 1
ATOM 759 O O . ALA A 1 93 ? 6.245 -3.331 5.193 1.00 94.81 93 ALA A O 1
ATOM 760 N N . PHE A 1 94 ? 6.327 -1.119 5.467 1.00 93.38 94 PHE A N 1
ATOM 761 C CA . PHE A 1 94 ? 6.758 -1.219 6.862 1.00 93.38 94 PHE A CA 1
ATOM 762 C C . PHE A 1 94 ? 5.612 -1.659 7.784 1.00 93.38 94 PHE A C 1
ATOM 764 O O . PHE A 1 94 ? 4.512 -1.119 7.697 1.00 93.38 94 PHE A O 1
ATOM 771 N N . ASP A 1 95 ? 5.885 -2.561 8.733 1.00 91.50 95 ASP A N 1
ATOM 772 C CA . ASP A 1 95 ? 4.905 -3.082 9.711 1.00 91.50 95 ASP A CA 1
ATOM 773 C C . ASP A 1 95 ? 4.183 -1.976 10.503 1.00 91.50 95 ASP A C 1
ATOM 775 O O . ASP A 1 95 ? 3.008 -2.067 10.850 1.00 91.50 95 ASP A O 1
ATOM 779 N N . ASN A 1 96 ? 4.871 -0.873 10.786 1.00 90.12 96 ASN A N 1
ATOM 780 C CA . ASN A 1 96 ? 4.296 0.239 11.538 1.00 90.12 96 ASN A CA 1
ATOM 781 C C . ASN A 1 96 ? 3.423 1.183 10.689 1.00 90.12 96 ASN A C 1
ATOM 783 O O . ASN A 1 96 ? 2.826 2.107 11.248 1.00 90.12 96 ASN A O 1
ATOM 787 N N . LYS A 1 97 ? 3.334 0.960 9.373 1.00 91.75 97 LYS A N 1
ATOM 788 C CA . LYS A 1 97 ? 2.522 1.737 8.429 1.00 91.75 97 LYS A CA 1
ATOM 789 C C . LYS A 1 97 ? 1.251 0.990 8.011 1.00 91.75 97 LYS A C 1
ATOM 791 O O . LYS A 1 97 ? 0.770 1.169 6.897 1.00 91.75 97 LYS A O 1
ATOM 796 N N . PHE A 1 98 ? 0.637 0.273 8.953 1.00 93.06 98 PHE A N 1
ATOM 797 C CA . PHE A 1 98 ? -0.670 -0.363 8.785 1.00 93.06 98 PHE A CA 1
ATOM 798 C C . PHE A 1 98 ? -1.704 0.117 9.819 1.00 93.06 98 PHE A C 1
ATOM 800 O O . PHE A 1 98 ? -1.409 0.377 10.990 1.00 93.06 98 PHE A O 1
ATOM 807 N N . ILE A 1 99 ? -2.946 0.232 9.363 1.00 92.94 99 ILE A N 1
ATOM 808 C CA . ILE A 1 99 ? -4.155 0.591 10.092 1.00 92.94 99 ILE A CA 1
ATOM 809 C C . ILE A 1 99 ? -5.002 -0.672 10.208 1.00 92.94 99 ILE A C 1
ATOM 811 O O . ILE A 1 99 ? -5.407 -1.264 9.211 1.00 92.94 99 ILE A O 1
ATOM 815 N N . ARG A 1 100 ? -5.323 -1.057 11.444 1.00 92.19 100 ARG A N 1
ATOM 816 C CA . ARG A 1 100 ? -6.168 -2.231 11.685 1.00 92.19 100 ARG A CA 1
ATOM 817 C C . ARG A 1 100 ? -7.517 -2.106 10.988 1.00 92.19 100 ARG A C 1
ATOM 819 O O . ARG A 1 100 ? -8.204 -1.104 11.205 1.00 92.19 100 ARG A O 1
ATOM 826 N N . LYS A 1 101 ? -7.924 -3.148 10.256 1.00 89.50 101 LYS A N 1
ATOM 827 C CA . LYS A 1 101 ? -9.210 -3.211 9.529 1.00 89.50 101 LYS A CA 1
ATOM 828 C C . LYS A 1 101 ? -10.414 -2.927 10.437 1.00 89.50 101 LYS A C 1
ATOM 830 O O . LYS A 1 101 ? -11.332 -2.208 10.059 1.00 89.50 101 LYS A O 1
ATOM 835 N N . GLU A 1 102 ? -10.344 -3.367 11.694 1.00 88.94 102 GLU A N 1
ATOM 836 C CA . GLU A 1 102 ? -11.340 -3.101 12.747 1.00 88.94 102 GLU A CA 1
ATOM 837 C C . GLU A 1 102 ? -11.662 -1.609 12.943 1.00 88.94 102 GLU A C 1
ATOM 839 O O . GLU A 1 102 ? -12.747 -1.265 13.403 1.00 88.94 102 GLU A O 1
ATOM 844 N N . ARG A 1 103 ? -10.738 -0.697 12.608 1.00 89.00 103 ARG A N 1
ATOM 845 C CA . ARG A 1 103 ? -10.971 0.750 12.740 1.00 89.00 103 ARG A CA 1
ATOM 846 C C . ARG A 1 103 ? -11.957 1.304 11.718 1.00 89.00 103 ARG A C 1
ATOM 848 O O . ARG A 1 103 ? -12.476 2.394 11.953 1.00 89.00 103 ARG A O 1
ATOM 855 N N . PHE A 1 104 ? -12.176 0.582 10.625 1.00 87.06 104 PHE A N 1
ATOM 856 C CA . PHE A 1 104 ? -13.100 0.948 9.556 1.00 87.06 104 PHE A CA 1
ATOM 857 C C . PHE A 1 104 ? -14.479 0.303 9.740 1.00 87.06 104 PHE A C 1
ATOM 859 O O . PHE A 1 104 ? -15.434 0.715 9.089 1.00 87.06 104 PHE A O 1
ATOM 866 N N . LEU A 1 105 ? -14.602 -0.665 10.655 1.00 86.88 105 LEU A N 1
ATOM 867 C CA . LEU A 1 105 ? -15.880 -1.270 11.011 1.00 86.88 105 LEU A CA 1
ATOM 868 C C . LEU A 1 105 ? -16.677 -0.369 11.960 1.00 86.88 105 LEU A C 1
ATOM 870 O O . LEU A 1 105 ? -16.135 0.442 12.720 1.00 86.88 105 LEU A O 1
ATOM 874 N N . SER A 1 106 ? -17.998 -0.530 11.923 1.00 86.31 106 SER A N 1
ATOM 875 C CA . SER A 1 106 ? -18.911 0.126 12.852 1.00 86.31 106 SER A CA 1
ATOM 876 C C . SER A 1 106 ? -18.533 -0.248 14.283 1.00 86.31 106 SER A C 1
ATOM 878 O O . SER A 1 106 ? -18.438 -1.422 14.625 1.00 86.31 106 SER A O 1
ATOM 880 N N . ARG A 1 107 ? -18.319 0.754 15.136 1.00 80.94 107 ARG A N 1
ATOM 881 C CA . ARG A 1 107 ? -18.063 0.495 16.556 1.00 80.94 107 ARG A CA 1
ATOM 882 C C . ARG A 1 107 ? -19.350 0.074 17.252 1.00 80.94 107 ARG A C 1
ATOM 884 O O . ARG A 1 107 ? -20.367 0.761 17.106 1.00 80.94 107 ARG A O 1
ATOM 891 N N . ASP A 1 108 ? -19.253 -0.951 18.091 1.00 81.25 108 ASP A N 1
ATOM 892 C CA . ASP A 1 108 ? -20.318 -1.332 19.017 1.00 81.25 108 ASP A CA 1
ATOM 893 C C . ASP A 1 108 ? -20.664 -0.175 19.967 1.00 81.25 108 ASP A C 1
ATOM 895 O O . ASP A 1 108 ? -19.809 0.640 20.340 1.00 81.25 108 ASP A O 1
ATOM 899 N N . GLU A 1 109 ? -21.914 -0.122 20.423 1.00 72.81 109 GLU A N 1
ATOM 900 C CA . GLU A 1 109 ? -22.408 0.908 21.350 1.00 72.81 109 GLU A CA 1
ATOM 901 C C . GLU A 1 109 ? -21.574 0.983 22.640 1.00 72.81 109 GLU A C 1
ATOM 903 O O . GLU A 1 109 ? -21.213 2.067 23.104 1.00 72.81 109 GLU A O 1
ATOM 908 N N . VAL A 1 110 ? -21.126 -0.171 23.142 1.00 70.12 110 VAL A N 1
ATOM 909 C CA . VAL A 1 110 ? -20.274 -0.283 24.336 1.00 70.12 110 VAL A CA 1
ATOM 910 C C . VAL A 1 110 ? -18.926 0.428 24.161 1.00 70.12 110 VAL A C 1
ATOM 912 O O . VAL A 1 110 ? -18.406 1.033 25.105 1.00 70.12 110 VAL A O 1
ATOM 915 N N . GLN A 1 111 ? -18.334 0.379 22.965 1.00 69.50 111 GLN A N 1
ATOM 916 C CA . GLN A 1 111 ? -17.077 1.078 22.689 1.00 69.50 111 GLN A CA 1
ATOM 917 C C . GLN A 1 111 ? -17.292 2.592 22.605 1.00 69.50 111 GLN A C 1
ATOM 919 O O . GLN A 1 111 ? -16.464 3.354 23.113 1.00 69.50 111 GLN A O 1
ATOM 924 N N . LYS A 1 112 ? -18.425 3.028 22.035 1.00 73.25 112 LYS A N 1
ATOM 925 C CA . LYS A 1 112 ? -18.799 4.449 21.971 1.00 73.25 112 LYS A CA 1
ATOM 926 C C . LYS A 1 112 ? -18.930 5.048 23.373 1.00 73.25 112 LYS A C 1
ATOM 928 O O . LYS A 1 112 ? -18.439 6.151 23.617 1.00 73.25 112 LYS A O 1
ATOM 933 N N . ASP A 1 113 ? -19.523 4.319 24.314 1.00 71.81 113 ASP A N 1
ATOM 934 C CA . ASP A 1 113 ? -19.731 4.824 25.674 1.00 71.81 113 ASP A CA 1
ATOM 935 C C . ASP A 1 113 ? -18.453 4.872 26.517 1.00 71.81 113 ASP A C 1
ATOM 937 O O . ASP A 1 113 ? -18.259 5.819 27.287 1.00 71.81 113 ASP A O 1
ATOM 941 N N . LYS A 1 114 ? -17.533 3.914 26.341 1.00 75.00 114 LYS A N 1
ATOM 942 C CA . LYS A 1 114 ? -16.195 3.987 26.958 1.00 75.00 114 LYS A CA 1
ATOM 943 C C . LYS A 1 114 ? -15.420 5.212 26.469 1.00 75.00 114 LYS A C 1
ATOM 945 O O . LYS A 1 114 ? -14.849 5.938 27.276 1.00 75.00 114 LYS A O 1
ATOM 950 N N . GLU A 1 115 ? -15.471 5.504 25.172 1.00 73.25 115 GLU A N 1
ATOM 951 C CA . GLU A 1 115 ? -14.774 6.657 24.596 1.00 73.25 115 GLU A CA 1
ATOM 952 C C . GLU A 1 115 ? -15.357 8.001 25.067 1.00 73.25 115 GLU A C 1
ATOM 954 O O . GLU A 1 115 ? -14.606 8.942 25.334 1.00 73.25 115 GLU A O 1
ATOM 959 N N . LYS A 1 116 ? -16.687 8.101 25.223 1.00 78.94 116 LYS A N 1
ATOM 960 C CA . LYS A 1 116 ? -17.329 9.280 25.833 1.00 78.94 116 LYS A CA 1
ATOM 961 C C . LYS A 1 116 ? -16.799 9.520 27.249 1.00 78.94 116 LYS A C 1
ATOM 963 O O . LYS A 1 116 ? -16.426 10.648 27.571 1.00 78.94 116 LYS A O 1
ATOM 968 N N . LYS A 1 117 ? -16.710 8.469 28.072 1.00 73.00 117 LYS A N 1
ATOM 969 C CA . LYS A 1 117 ? -16.174 8.552 29.443 1.00 73.00 117 LYS A CA 1
ATOM 970 C C . LYS A 1 117 ? -14.699 8.971 29.455 1.00 73.00 117 LYS A C 1
ATOM 972 O O . LYS A 1 117 ? -14.323 9.849 30.231 1.00 73.00 117 LYS A O 1
ATOM 977 N N . ASP A 1 118 ? -13.885 8.432 28.552 1.00 72.25 118 ASP A N 1
ATOM 978 C CA . ASP A 1 118 ? -12.465 8.790 28.442 1.00 72.25 118 ASP A CA 1
ATOM 979 C C . ASP A 1 118 ? -12.250 10.252 28.009 1.00 72.25 118 ASP A C 1
ATOM 981 O O . ASP A 1 118 ? -11.409 10.944 28.589 1.00 72.25 118 ASP A O 1
ATOM 985 N N . LYS A 1 119 ? -13.047 10.762 27.055 1.00 74.75 119 LYS A N 1
ATOM 986 C CA . LYS A 1 119 ? -13.019 12.178 26.625 1.00 74.75 119 LYS A CA 1
ATOM 987 C C . LYS A 1 119 ? -13.440 13.143 27.739 1.00 74.75 119 LYS A C 1
ATOM 989 O O . LYS A 1 119 ? -12.941 14.266 27.804 1.00 74.75 119 LYS A O 1
ATOM 994 N N . ILE A 1 120 ? -14.356 12.731 28.615 1.00 73.25 120 ILE A N 1
ATOM 995 C CA . ILE A 1 120 ? -14.764 13.525 29.785 1.00 73.25 120 ILE A CA 1
ATOM 996 C C . ILE A 1 120 ? -13.617 13.586 30.805 1.00 73.25 120 ILE A C 1
ATOM 998 O O . ILE A 1 120 ? -13.255 14.670 31.269 1.00 73.25 120 ILE A O 1
ATOM 1002 N N . ASN A 1 121 ? -12.980 12.447 31.087 1.00 67.12 121 ASN A N 1
ATOM 1003 C CA . ASN A 1 121 ? -11.872 12.357 32.039 1.00 67.12 121 ASN A CA 1
ATOM 1004 C C . ASN A 1 121 ? -10.622 13.135 31.588 1.00 67.12 121 ASN A C 1
ATOM 1006 O O . ASN A 1 121 ? -9.917 13.703 32.426 1.00 67.12 121 ASN A O 1
ATOM 1010 N N . SER A 1 122 ? -10.336 13.202 30.283 1.00 63.94 122 SER A N 1
ATOM 1011 C CA . SER A 1 122 ? -9.215 13.997 29.761 1.00 63.94 122 SER A CA 1
ATOM 1012 C C . SER A 1 122 ? -9.459 15.506 29.883 1.00 63.94 122 SER A C 1
ATOM 1014 O O . SER A 1 122 ? -8.572 16.220 30.350 1.00 63.94 122 SER A O 1
ATOM 1016 N N . LYS A 1 123 ? -10.675 15.990 29.580 1.00 63.97 123 LYS A N 1
ATOM 1017 C CA . LYS A 1 123 ? -11.056 17.410 29.743 1.00 63.97 123 LYS A CA 1
ATOM 1018 C C . LYS A 1 123 ? -11.015 17.869 31.205 1.00 63.97 123 LYS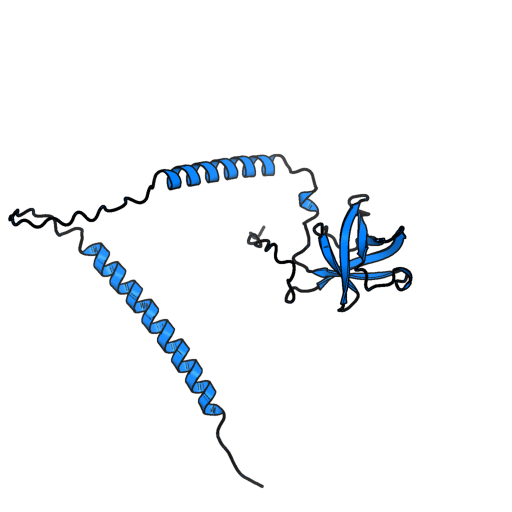 A C 1
ATOM 1020 O O . LYS A 1 123 ? -10.606 18.997 31.493 1.00 63.97 123 LYS A O 1
ATOM 1025 N N . GLN A 1 124 ? -11.391 17.001 32.146 1.00 61.16 124 GLN A N 1
ATOM 1026 C CA . GLN A 1 124 ? -11.286 17.302 33.579 1.00 61.16 124 GLN A CA 1
ATOM 1027 C C . GLN A 1 124 ? -9.824 17.392 34.051 1.00 61.16 124 GLN A C 1
ATOM 1029 O O . GLN A 1 124 ? -9.487 18.263 34.850 1.00 61.16 124 GLN A O 1
ATOM 1034 N N . LYS A 1 125 ? -8.920 16.559 33.516 1.00 59.69 125 LYS A N 1
ATOM 1035 C CA . LYS A 1 125 ? -7.480 16.626 33.833 1.00 59.69 125 LYS A CA 1
ATOM 1036 C C . LYS A 1 125 ? -6.785 17.848 33.226 1.00 59.69 125 LYS A C 1
ATOM 1038 O O . LYS A 1 125 ? -5.951 18.460 33.890 1.00 59.69 125 LYS A O 1
ATOM 1043 N N . GLU A 1 126 ? -7.140 18.238 32.003 1.00 60.44 126 GLU A N 1
ATOM 1044 C CA . GLU A 1 126 ? -6.616 19.461 31.374 1.00 60.44 126 GLU A CA 1
ATOM 1045 C C . GLU A 1 126 ? -7.058 20.725 32.118 1.00 60.44 126 GLU A C 1
ATOM 1047 O O . GLU A 1 126 ? -6.239 21.609 32.370 1.00 60.44 126 GLU A O 1
ATOM 1052 N N . SER A 1 127 ? -8.320 20.793 32.549 1.00 59.62 127 SER A N 1
ATOM 1053 C CA . SER A 1 127 ? -8.834 21.925 33.332 1.00 59.62 127 SER A CA 1
ATOM 1054 C C . SER A 1 127 ? -8.244 22.003 34.748 1.00 59.62 127 SER A C 1
ATOM 1056 O O . SER A 1 127 ? -8.031 23.106 35.252 1.00 59.62 127 SER A O 1
ATOM 1058 N N . PHE A 1 128 ? -7.886 20.873 35.368 1.00 54.00 128 PHE A N 1
ATOM 1059 C CA . PHE A 1 128 ? -7.138 20.852 36.635 1.00 54.00 128 PHE A CA 1
ATOM 1060 C C . PHE A 1 128 ? -5.690 21.347 36.493 1.00 54.00 128 PHE A C 1
ATOM 1062 O O . PHE A 1 128 ? -5.193 22.051 37.372 1.00 54.00 128 PHE A O 1
ATOM 1069 N N . ASN A 1 129 ? -5.014 21.021 35.388 1.00 59.47 129 ASN A N 1
ATOM 1070 C CA . ASN A 1 129 ? -3.641 21.470 35.143 1.00 59.47 129 ASN A CA 1
ATOM 1071 C C . ASN A 1 129 ? -3.569 22.950 34.738 1.00 59.47 129 ASN A C 1
ATOM 1073 O O . ASN A 1 129 ? -2.640 23.637 35.151 1.00 59.47 129 ASN A O 1
ATOM 1077 N N . LYS A 1 130 ? -4.574 23.475 34.023 1.00 56.69 130 LYS A N 1
ATOM 1078 C CA . LYS A 1 130 ? -4.647 24.898 33.638 1.00 56.69 130 LYS A CA 1
ATOM 1079 C C . LYS A 1 130 ? -4.862 25.846 34.827 1.00 56.69 130 LYS A C 1
ATOM 1081 O O . LYS A 1 130 ? -4.501 27.009 34.749 1.00 56.69 130 LYS A O 1
ATOM 1086 N N . LYS A 1 131 ? -5.417 25.353 35.943 1.00 54.69 131 LYS A N 1
ATOM 1087 C CA . LYS A 1 131 ? -5.559 26.118 37.199 1.00 54.69 131 LYS A CA 1
ATOM 1088 C C . LYS A 1 131 ? -4.268 26.197 38.025 1.00 54.69 131 LYS A C 1
ATOM 1090 O O . LYS A 1 131 ? -4.233 26.914 39.021 1.00 54.69 131 LYS A O 1
ATOM 1095 N N . ARG A 1 132 ? -3.212 25.473 37.641 1.00 52.84 132 ARG A N 1
ATOM 1096 C CA . ARG A 1 132 ? -1.879 25.570 38.248 1.00 52.84 132 ARG A CA 1
ATOM 1097 C C . ARG A 1 132 ? -0.996 26.470 37.384 1.00 52.84 132 ARG A C 1
ATOM 1099 O O . ARG A 1 132 ? -0.052 25.994 36.763 1.00 52.84 132 ARG A O 1
ATOM 1106 N N . GLU A 1 133 ? -1.312 27.761 37.339 1.00 49.06 133 GLU A N 1
ATOM 1107 C CA . GLU A 1 133 ? -0.349 28.762 36.866 1.00 49.06 133 GLU A CA 1
ATOM 1108 C C . GLU A 1 133 ? 0.942 28.632 37.700 1.00 49.06 133 GLU A C 1
ATOM 1110 O O . GLU A 1 133 ? 0.862 28.529 38.934 1.00 49.06 133 GLU A O 1
ATOM 1115 N N . PRO A 1 134 ? 2.139 28.590 37.087 1.00 46.22 134 PRO A N 1
ATOM 1116 C CA . PRO A 1 134 ? 3.371 28.665 37.849 1.00 46.22 134 PRO A CA 1
ATOM 1117 C C . PRO A 1 134 ? 3.400 30.026 38.545 1.00 46.22 134 PRO A C 1
ATOM 1119 O O . PRO A 1 134 ? 3.475 31.063 37.894 1.00 46.22 134 PRO A O 1
ATOM 1122 N N . PHE A 1 135 ? 3.345 30.030 39.880 1.00 46.97 135 PHE A N 1
ATOM 1123 C CA . PHE A 1 135 ? 3.643 31.223 40.669 1.00 46.97 135 PHE A CA 1
ATOM 1124 C C . PHE A 1 135 ? 5.034 31.723 40.263 1.00 46.97 135 PHE A C 1
ATOM 1126 O O . PHE A 1 135 ? 6.054 31.183 40.699 1.00 46.97 135 PHE A O 1
ATOM 1133 N N . ILE A 1 136 ? 5.078 32.750 39.415 1.00 47.03 136 ILE A N 1
ATOM 1134 C CA . ILE A 1 136 ? 6.284 33.526 39.162 1.00 47.03 136 ILE A CA 1
ATOM 1135 C C . ILE A 1 136 ? 6.631 34.161 40.507 1.00 47.03 136 ILE A C 1
ATOM 1137 O O . ILE A 1 136 ? 5.998 35.124 40.938 1.00 47.03 136 ILE A O 1
ATOM 1141 N N . LYS A 1 137 ? 7.615 33.591 41.210 1.00 46.03 137 LYS A N 1
ATOM 1142 C CA . LYS A 1 137 ? 8.251 34.264 42.341 1.00 46.03 137 LYS A CA 1
ATOM 1143 C C . LYS A 1 137 ? 8.914 35.519 41.779 1.00 46.03 137 LYS A C 1
ATOM 1145 O O . LYS A 1 137 ? 9.981 35.438 41.175 1.00 46.03 137 LYS A O 1
ATOM 1150 N N . LYS A 1 138 ? 8.263 36.671 41.943 1.00 35.91 138 LYS A N 1
ATOM 1151 C CA . LYS A 1 138 ? 8.918 37.966 41.775 1.00 35.91 138 LYS A CA 1
ATOM 1152 C C . LYS A 1 138 ? 10.039 38.028 42.810 1.00 35.91 138 LYS A C 1
ATOM 1154 O O . LYS A 1 138 ? 9.795 37.956 44.012 1.00 35.91 138 LYS A O 1
ATOM 1159 N N . ASN A 1 139 ? 11.275 38.053 42.324 1.00 39.94 139 ASN A N 1
ATOM 1160 C CA . ASN A 1 139 ? 12.447 38.280 43.154 1.00 39.94 139 ASN A CA 1
ATOM 1161 C C . ASN A 1 139 ? 12.489 39.765 43.524 1.00 39.94 139 ASN A C 1
ATOM 1163 O O . ASN A 1 139 ? 13.191 40.541 42.878 1.00 39.94 139 ASN A O 1
ATOM 1167 N N . ASP A 1 140 ? 11.764 40.149 44.569 1.00 40.34 140 ASP A N 1
ATOM 1168 C CA . ASP A 1 140 ? 11.921 41.471 45.162 1.00 40.34 140 ASP A CA 1
ATOM 1169 C C . ASP A 1 140 ? 13.145 41.448 46.088 1.00 40.34 140 ASP A C 1
ATOM 1171 O O . ASP A 1 140 ? 13.134 40.934 47.209 1.00 40.34 140 ASP A O 1
ATOM 1175 N N . LYS A 1 141 ? 14.254 41.986 45.571 1.00 45.78 141 LYS A N 1
ATOM 1176 C CA . LYS A 1 141 ? 15.425 42.397 46.352 1.00 45.78 141 LYS A CA 1
ATOM 1177 C C . LYS A 1 141 ? 15.030 43.586 47.234 1.00 45.78 141 LYS A C 1
ATOM 1179 O O . LYS A 1 141 ? 15.170 44.718 46.793 1.00 45.78 141 LYS A O 1
ATOM 1184 N N . TYR A 1 142 ? 14.662 43.352 48.491 1.00 36.34 142 TYR A N 1
ATOM 1185 C CA . TYR A 1 142 ? 14.799 44.365 49.543 1.00 36.34 142 TYR A CA 1
ATOM 1186 C C . TYR A 1 142 ? 15.287 43.743 50.857 1.00 36.34 142 TYR A C 1
ATOM 1188 O O . TYR A 1 142 ? 14.701 42.815 51.405 1.00 36.34 142 TYR A O 1
ATOM 1196 N N . LYS A 1 143 ? 16.415 44.276 51.338 1.00 43.78 143 LYS A N 1
ATOM 1197 C CA . LYS A 1 143 ? 16.956 44.096 52.689 1.00 43.78 143 LYS A CA 1
ATOM 1198 C C . LYS A 1 143 ? 16.064 44.841 53.689 1.00 43.78 143 LYS A C 1
ATOM 1200 O O . LYS A 1 143 ? 15.880 46.037 53.500 1.00 43.78 143 LYS A O 1
ATOM 1205 N N . SER A 1 144 ? 15.697 44.224 54.812 1.00 36.78 144 SER A N 1
ATOM 1206 C CA . SER A 1 144 ? 15.788 44.864 56.137 1.00 36.78 144 SER A CA 1
ATOM 1207 C C . SER A 1 144 ? 15.605 43.849 57.272 1.00 36.78 144 SER A C 1
ATOM 1209 O O . SER A 1 144 ? 15.031 42.777 57.112 1.00 36.78 144 SER A O 1
ATOM 1211 N N . LYS A 1 145 ? 16.226 44.186 58.400 1.00 40.41 145 LYS A N 1
ATOM 1212 C CA . LYS A 1 145 ? 16.375 43.426 59.643 1.00 40.41 145 LYS A CA 1
ATOM 1213 C C . LYS A 1 145 ? 15.047 43.347 60.410 1.00 40.41 145 LYS A C 1
ATOM 1215 O O . LYS A 1 145 ? 14.310 44.325 60.425 1.00 40.41 145 LYS A O 1
ATOM 1220 N N . GLY A 1 146 ? 14.823 42.262 61.154 1.00 31.31 146 GLY A N 1
ATOM 1221 C CA . GLY A 1 146 ? 13.789 42.224 62.195 1.00 31.31 146 GLY A CA 1
ATOM 1222 C C . GLY A 1 146 ? 13.468 40.817 62.696 1.00 31.31 146 GLY A C 1
ATOM 1223 O O . GLY A 1 146 ? 12.931 40.003 61.956 1.00 31.31 146 GLY A O 1
ATOM 1224 N N . ASN A 1 147 ? 13.803 40.544 63.958 1.00 44.75 147 ASN A N 1
ATOM 1225 C CA . ASN A 1 147 ? 13.473 39.321 64.691 1.00 44.75 147 ASN A CA 1
ATOM 1226 C C . ASN A 1 147 ? 11.958 39.105 64.796 1.00 44.75 147 ASN A C 1
ATOM 1228 O O . ASN A 1 147 ? 11.277 39.964 65.344 1.00 44.75 147 ASN A O 1
ATOM 1232 N N . PHE A 1 148 ? 11.471 37.914 64.440 1.00 33.38 148 PHE A N 1
ATOM 1233 C CA . PHE A 1 148 ? 10.245 37.348 65.010 1.00 33.38 148 PHE A CA 1
ATOM 1234 C C . PHE A 1 148 ? 10.410 35.840 65.219 1.00 33.38 148 PHE A C 1
ATOM 1236 O O . PHE A 1 148 ? 10.531 35.060 64.276 1.00 33.38 148 PHE A O 1
ATOM 1243 N N . ASN A 1 149 ? 10.411 35.442 66.491 1.00 44.41 149 ASN A N 1
ATOM 1244 C CA . ASN A 1 149 ? 10.243 34.061 66.924 1.00 44.41 149 ASN A CA 1
ATOM 1245 C C . ASN A 1 149 ? 8.853 33.572 66.502 1.00 44.41 149 ASN A C 1
ATOM 1247 O O . ASN A 1 149 ? 7.871 34.112 66.996 1.00 44.41 149 ASN A O 1
ATOM 1251 N N . ASN A 1 150 ? 8.760 32.525 65.675 1.00 37.59 150 ASN A N 1
ATOM 1252 C CA . ASN A 1 150 ? 7.538 31.727 65.544 1.00 37.59 150 ASN A CA 1
ATOM 1253 C C . ASN A 1 150 ? 7.850 30.243 65.295 1.00 37.59 150 ASN A C 1
ATOM 1255 O O . ASN A 1 150 ? 8.045 29.759 64.185 1.00 37.59 150 ASN A O 1
ATOM 1259 N N . LYS A 1 151 ? 7.873 29.542 66.426 1.00 45.75 151 LYS A N 1
ATOM 1260 C CA . LYS A 1 151 ? 7.636 28.120 66.701 1.00 45.75 151 LYS A CA 1
ATOM 1261 C C . LYS A 1 151 ? 6.850 27.366 65.599 1.00 45.75 151 LYS A C 1
ATOM 1263 O O . LYS A 1 151 ? 5.654 27.147 65.748 1.00 45.75 151 LYS A O 1
ATOM 1268 N N . SER A 1 152 ? 7.502 26.916 64.517 1.00 45.09 152 SER A N 1
ATOM 1269 C CA . SER A 1 152 ? 6.880 25.983 63.548 1.00 45.09 152 SER A CA 1
ATOM 1270 C C . SER A 1 152 ? 7.851 25.123 62.708 1.00 45.09 152 SER A C 1
ATOM 1272 O O . SER A 1 152 ? 7.498 24.658 61.633 1.00 45.09 152 SER A O 1
ATOM 1274 N N . ASP A 1 153 ? 9.041 24.776 63.212 1.00 46.88 153 ASP A N 1
ATOM 1275 C CA . ASP A 1 153 ? 10.026 23.961 62.461 1.00 46.88 153 ASP A CA 1
ATOM 1276 C C . ASP A 1 153 ? 9.970 22.444 62.728 1.00 46.88 153 ASP A C 1
ATOM 1278 O O . ASP A 1 153 ? 11.001 21.772 62.840 1.00 46.88 153 ASP A O 1
ATOM 1282 N N . LYS A 1 154 ? 8.769 21.860 62.837 1.00 43.09 154 LYS A N 1
ATOM 1283 C CA . LYS A 1 154 ? 8.620 20.392 62.967 1.00 43.09 154 LYS A CA 1
ATOM 1284 C C . LYS A 1 154 ? 8.046 19.680 61.741 1.00 43.09 154 LYS A C 1
ATOM 1286 O O . LYS A 1 154 ? 8.121 18.458 61.693 1.00 43.09 154 LYS A O 1
ATOM 1291 N N . PHE A 1 155 ? 7.570 20.400 60.722 1.00 39.38 155 PHE A N 1
ATOM 1292 C CA . PHE A 1 155 ? 7.024 19.778 59.502 1.00 39.38 155 PHE A CA 1
ATOM 1293 C C . PHE A 1 155 ? 7.967 19.841 58.285 1.00 39.38 155 PHE A C 1
ATOM 1295 O O . PHE A 1 155 ? 7.839 19.047 57.356 1.00 39.38 155 PHE A O 1
ATOM 1302 N N . SER A 1 156 ? 8.9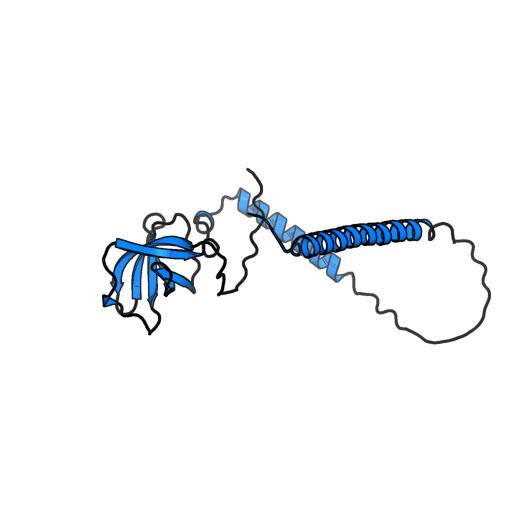67 20.730 58.295 1.00 48.47 156 SER A N 1
ATOM 1303 C CA . SER A 1 156 ? 9.920 20.911 57.186 1.00 48.47 156 SER A CA 1
ATOM 1304 C C . SER A 1 156 ? 11.052 19.874 57.154 1.00 48.47 156 SER A C 1
ATOM 1306 O O . SER A 1 156 ? 11.648 19.651 56.103 1.00 48.47 156 SER A O 1
ATOM 1308 N N . LYS A 1 157 ? 11.316 19.163 58.259 1.00 44.28 157 LYS A N 1
ATOM 1309 C CA . LYS A 1 157 ? 12.415 18.179 58.342 1.00 44.28 157 LYS A CA 1
ATOM 1310 C C . LYS A 1 157 ? 12.090 16.800 57.753 1.00 44.28 157 LYS A C 1
ATOM 1312 O O . LYS A 1 157 ? 13.012 16.057 57.428 1.00 44.28 157 LYS A O 1
ATOM 1317 N N . PHE A 1 158 ? 10.812 16.467 57.552 1.00 42.28 158 PHE A N 1
ATOM 1318 C CA . PHE A 1 158 ? 10.417 15.161 56.999 1.00 42.28 158 PHE A CA 1
ATOM 1319 C C . PHE A 1 158 ? 10.612 15.072 55.476 1.00 42.28 158 PHE A C 1
ATOM 1321 O O . PHE A 1 158 ? 10.942 14.012 54.944 1.00 42.28 158 PHE A O 1
ATOM 1328 N N . ASN A 1 159 ? 10.456 16.194 54.763 1.00 46.62 159 ASN A N 1
ATOM 1329 C CA . ASN A 1 159 ? 10.580 16.222 53.302 1.00 46.62 159 ASN A CA 1
ATOM 1330 C C . ASN A 1 159 ? 12.028 16.355 52.805 1.00 46.62 159 ASN A C 1
ATOM 1332 O O . ASN A 1 159 ? 12.309 15.947 51.678 1.00 46.62 159 ASN A O 1
ATOM 1336 N N . ASP A 1 160 ? 12.951 16.844 53.636 1.00 49.75 160 ASP A N 1
ATOM 1337 C CA . ASP A 1 160 ? 14.368 16.959 53.268 1.00 49.75 160 ASP A CA 1
ATOM 1338 C C . ASP A 1 160 ? 15.133 15.631 53.400 1.00 49.75 160 ASP A C 1
ATOM 1340 O O . ASP A 1 160 ? 16.000 15.335 52.575 1.00 49.75 160 ASP A O 1
ATOM 1344 N N . GLN A 1 161 ? 14.774 14.767 54.359 1.00 51.03 161 GLN A N 1
ATOM 1345 C CA . GLN A 1 161 ? 15.368 13.423 54.453 1.00 51.03 161 GLN A CA 1
ATOM 1346 C C . GLN A 1 161 ? 14.979 12.529 53.266 1.00 51.03 161 GLN A C 1
ATOM 1348 O O . GLN A 1 161 ? 15.817 11.784 52.757 1.00 51.03 161 GLN A O 1
ATOM 1353 N N . LYS A 1 162 ? 13.743 12.647 52.758 1.00 46.91 162 LYS A N 1
ATOM 1354 C CA . LYS A 1 162 ? 13.273 11.854 51.608 1.00 46.91 162 LYS A CA 1
ATOM 1355 C C . LYS A 1 162 ? 13.929 12.256 50.284 1.00 46.91 162 LYS A C 1
ATOM 1357 O O . LYS A 1 162 ? 14.127 11.400 49.427 1.00 46.91 162 LYS A O 1
ATOM 1362 N N . ARG A 1 163 ? 14.309 13.530 50.119 1.00 48.00 163 ARG A N 1
ATOM 1363 C CA . ARG A 1 163 ? 15.046 13.992 48.928 1.00 48.00 163 ARG A CA 1
ATOM 1364 C C . ARG A 1 163 ? 16.495 13.501 48.922 1.00 48.00 163 ARG A C 1
ATOM 1366 O O . ARG A 1 163 ? 16.959 13.013 47.898 1.00 48.00 163 ARG A O 1
ATOM 1373 N N . ARG A 1 164 ? 17.168 13.495 50.079 1.00 44.94 164 ARG A N 1
ATOM 1374 C CA . ARG A 1 164 ? 18.566 13.037 50.186 1.00 44.94 164 ARG A CA 1
ATOM 1375 C C . ARG A 1 164 ? 18.762 11.530 49.962 1.00 44.94 164 ARG A C 1
ATOM 1377 O O . ARG A 1 164 ? 19.855 11.126 49.580 1.00 44.94 164 ARG A O 1
ATOM 1384 N N . TYR A 1 165 ? 17.731 10.701 50.156 1.00 44.03 165 TYR A N 1
ATOM 1385 C CA . TYR A 1 165 ? 17.820 9.261 49.866 1.00 44.03 165 TYR A CA 1
ATOM 1386 C C . TYR A 1 165 ? 17.728 8.958 48.357 1.00 44.03 165 TYR A C 1
ATOM 1388 O O . TYR A 1 165 ? 18.454 8.102 47.854 1.00 44.03 165 TYR A O 1
ATOM 1396 N N . ASN A 1 166 ? 16.908 9.712 47.614 1.00 49.78 166 ASN A N 1
ATOM 1397 C CA . ASN A 1 166 ? 16.739 9.518 46.167 1.00 49.78 166 ASN A CA 1
ATOM 1398 C C . ASN A 1 166 ? 17.925 10.031 45.335 1.00 49.78 166 ASN A C 1
ATOM 1400 O O . ASN A 1 166 ? 18.237 9.444 44.298 1.00 49.78 166 ASN A O 1
ATOM 1404 N N . ASP A 1 167 ? 18.617 11.077 45.789 1.00 49.19 167 ASP A N 1
ATOM 1405 C CA . ASP A 1 167 ? 19.790 11.597 45.073 1.00 49.19 167 ASP A CA 1
ATOM 1406 C C . ASP A 1 167 ? 21.019 10.679 45.219 1.00 49.19 167 ASP A C 1
ATOM 1408 O O . ASP A 1 167 ? 21.836 10.580 44.301 1.00 49.19 167 ASP A O 1
ATOM 1412 N N . ASN A 1 168 ? 21.131 9.941 46.332 1.00 47.91 168 ASN A N 1
ATOM 1413 C CA . ASN A 1 168 ? 22.219 8.980 46.536 1.00 47.91 168 ASN A CA 1
ATOM 1414 C C . ASN A 1 168 ? 22.019 7.673 45.750 1.00 47.91 168 ASN A C 1
ATOM 1416 O O . ASN A 1 168 ? 23.000 7.140 45.234 1.00 47.91 168 ASN A O 1
ATOM 1420 N N . ALA A 1 169 ? 20.784 7.186 45.579 1.00 48.00 169 ALA A N 1
ATOM 1421 C CA . ALA A 1 169 ? 20.508 5.962 44.814 1.00 48.00 169 ALA A CA 1
ATOM 1422 C C . ALA A 1 169 ? 20.934 6.079 43.334 1.00 48.00 169 ALA A C 1
ATOM 1424 O O . ALA A 1 169 ? 21.578 5.184 42.792 1.00 48.00 169 ALA A O 1
ATOM 1425 N N . ASN A 1 170 ? 20.702 7.238 42.709 1.00 48.06 170 ASN A N 1
ATOM 1426 C CA . ASN A 1 170 ? 21.086 7.484 41.312 1.00 48.06 170 ASN A CA 1
ATOM 1427 C C . ASN A 1 170 ? 22.606 7.634 41.091 1.00 48.06 170 ASN A C 1
ATOM 1429 O O . ASN A 1 170 ? 23.076 7.609 39.949 1.00 48.06 170 ASN A O 1
ATOM 1433 N N . LYS A 1 171 ? 23.396 7.796 42.163 1.00 43.50 171 LYS A N 1
ATOM 1434 C CA . LYS A 1 171 ? 24.854 7.967 42.080 1.00 43.50 171 LYS A CA 1
ATOM 1435 C C . LYS A 1 171 ? 25.615 6.635 42.111 1.00 43.50 171 LYS A C 1
ATOM 1437 O O . LYS A 1 171 ? 26.700 6.564 41.535 1.00 43.50 171 LYS A O 1
ATOM 1442 N N . TYR A 1 172 ? 25.053 5.584 42.718 1.00 45.75 172 TYR A N 1
ATOM 1443 C CA . TYR A 1 172 ? 25.665 4.246 42.738 1.00 45.75 172 TYR A CA 1
ATOM 1444 C C . TYR A 1 172 ? 25.433 3.478 41.424 1.00 45.75 172 TYR A C 1
ATOM 1446 O O . TYR A 1 172 ? 26.386 2.910 40.886 1.00 45.75 172 TYR A O 1
ATOM 1454 N N . ASP A 1 173 ? 24.248 3.594 40.816 1.00 49.25 173 ASP A N 1
ATOM 1455 C CA . ASP A 1 173 ? 23.923 2.921 39.544 1.00 49.25 173 ASP A CA 1
ATOM 1456 C C . ASP A 1 173 ? 24.762 3.412 38.350 1.00 49.25 173 ASP A C 1
ATOM 1458 O O . ASP A 1 173 ? 25.122 2.641 37.456 1.00 49.25 173 ASP A O 1
ATOM 1462 N N . ASN A 1 174 ? 25.132 4.697 38.332 1.00 50.16 174 ASN A N 1
ATOM 1463 C CA . ASN A 1 174 ? 25.986 5.248 37.274 1.00 50.16 174 ASN A CA 1
ATOM 1464 C C . ASN A 1 174 ? 27.474 4.891 37.443 1.00 50.16 174 ASN A C 1
ATOM 1466 O O . ASN A 1 174 ? 28.218 4.917 36.461 1.00 50.16 174 ASN A O 1
ATOM 1470 N N . LYS A 1 175 ? 27.925 4.524 38.651 1.00 49.12 175 LYS A N 1
ATOM 1471 C CA . LYS A 1 175 ? 29.325 4.138 38.895 1.00 49.12 175 LYS A CA 1
ATOM 1472 C C . LYS A 1 175 ? 29.590 2.681 38.493 1.00 49.12 175 LYS A C 1
ATOM 1474 O O . LYS A 1 175 ? 30.629 2.402 37.897 1.00 49.12 175 LYS A O 1
ATOM 1479 N N . GLU A 1 176 ? 28.627 1.778 38.694 1.00 49.09 176 GLU A N 1
ATOM 1480 C CA . GLU A 1 176 ? 28.735 0.379 38.240 1.00 49.09 176 GLU A CA 1
ATOM 1481 C C . GLU A 1 176 ? 28.695 0.229 36.713 1.00 49.09 176 GLU A C 1
ATOM 1483 O O . GLU A 1 176 ? 29.417 -0.597 36.147 1.00 49.09 176 GLU A O 1
ATOM 1488 N N . ARG A 1 177 ? 27.901 1.054 36.015 1.00 48.28 177 ARG A N 1
ATOM 1489 C CA . ARG A 1 177 ? 27.836 1.030 34.542 1.00 48.28 177 ARG A CA 1
ATOM 1490 C C . ARG A 1 177 ? 29.109 1.548 33.875 1.00 48.28 177 ARG A C 1
ATOM 1492 O O . ARG A 1 177 ? 29.449 1.073 32.793 1.00 48.28 177 ARG A O 1
ATOM 1499 N N . ASN A 1 178 ? 29.822 2.476 34.514 1.00 49.69 178 ASN A N 1
ATOM 1500 C CA . ASN A 1 178 ? 31.077 3.008 33.983 1.00 49.69 178 ASN A CA 1
ATOM 1501 C C . ASN A 1 178 ? 32.279 2.097 34.281 1.00 49.69 178 ASN A C 1
ATOM 1503 O O . ASN A 1 178 ? 33.137 1.953 33.415 1.00 49.69 178 ASN A O 1
ATOM 1507 N N . ASN A 1 179 ? 32.308 1.394 35.420 1.00 51.72 179 ASN A N 1
ATOM 1508 C CA . ASN A 1 179 ? 33.372 0.419 35.695 1.00 51.72 179 ASN A CA 1
ATOM 1509 C C . ASN A 1 179 ? 33.290 -0.817 34.777 1.00 51.72 179 ASN A C 1
ATOM 1511 O O . ASN A 1 179 ? 34.303 -1.216 34.211 1.00 51.72 179 ASN A O 1
ATOM 1515 N N . LYS A 1 180 ? 32.086 -1.344 34.492 1.00 48.94 180 LYS A N 1
ATOM 1516 C CA . LYS A 1 180 ? 31.918 -2.480 33.558 1.00 48.94 180 LYS A CA 1
ATOM 1517 C C . LYS A 1 180 ? 32.316 -2.172 32.109 1.00 48.94 180 LYS A C 1
ATOM 1519 O O . LYS A 1 180 ? 32.664 -3.090 31.373 1.00 48.94 180 LYS A O 1
ATOM 1524 N N . ARG A 1 181 ? 32.269 -0.905 31.682 1.00 45.59 181 ARG A N 1
ATOM 1525 C CA . ARG A 1 181 ? 32.725 -0.501 30.338 1.00 45.59 181 ARG A CA 1
ATOM 1526 C C . ARG A 1 181 ? 34.252 -0.463 30.225 1.00 45.59 181 ARG A C 1
ATOM 1528 O O . ARG A 1 181 ? 34.773 -0.778 29.160 1.00 45.59 181 ARG A O 1
ATOM 1535 N N . ASN A 1 182 ? 34.956 -0.162 31.315 1.00 49.94 182 ASN A N 1
ATOM 1536 C CA . ASN A 1 182 ? 36.419 -0.088 31.321 1.00 49.94 182 ASN A CA 1
ATOM 1537 C C . ASN A 1 182 ? 37.089 -1.472 31.445 1.00 49.94 182 ASN A C 1
ATOM 1539 O O . ASN A 1 182 ? 38.174 -1.669 30.902 1.00 49.94 182 ASN A O 1
ATOM 1543 N N . ASP A 1 183 ? 36.420 -2.459 32.053 1.00 50.22 183 ASP A N 1
ATOM 1544 C CA . ASP A 1 183 ? 36.941 -3.835 32.166 1.00 50.22 183 ASP A CA 1
ATOM 1545 C C . ASP A 1 183 ? 36.891 -4.626 30.843 1.00 50.22 183 ASP A C 1
ATOM 1547 O O . ASP A 1 183 ? 37.673 -5.556 30.636 1.00 50.22 183 ASP A O 1
ATOM 1551 N N . ILE A 1 184 ? 35.987 -4.263 29.924 1.00 52.00 184 ILE A N 1
ATOM 1552 C CA . ILE A 1 184 ? 35.863 -4.906 28.602 1.00 52.00 184 ILE A CA 1
ATOM 1553 C C . ILE A 1 184 ? 36.930 -4.371 27.635 1.00 52.00 184 ILE A C 1
ATOM 1555 O O . ILE A 1 184 ? 37.468 -5.130 26.831 1.00 52.00 184 ILE A O 1
ATOM 1559 N N . ALA A 1 185 ? 37.298 -3.092 27.753 1.00 50.59 185 ALA A N 1
ATOM 1560 C CA . ALA A 1 185 ? 38.322 -2.470 26.913 1.00 50.59 185 ALA A CA 1
ATOM 1561 C C . ALA A 1 185 ? 39.752 -2.971 27.220 1.00 50.59 185 ALA A C 1
ATOM 1563 O O . ALA A 1 185 ? 40.587 -3.008 26.322 1.00 50.59 185 ALA A O 1
ATOM 1564 N N . ASN A 1 186 ? 40.023 -3.429 28.450 1.00 49.22 186 ASN A N 1
ATOM 1565 C CA . ASN A 1 186 ? 41.347 -3.914 28.873 1.00 49.22 186 ASN A CA 1
ATOM 1566 C C . ASN A 1 186 ? 41.577 -5.431 28.706 1.00 49.22 186 ASN A C 1
ATOM 1568 O O . ASN A 1 186 ? 42.645 -5.927 29.057 1.00 49.22 186 ASN A O 1
ATOM 1572 N N . LYS A 1 187 ? 40.623 -6.186 28.139 1.00 48.97 187 LYS A N 1
ATOM 1573 C CA . LYS A 1 187 ? 40.820 -7.611 27.787 1.00 48.97 187 LYS A CA 1
ATOM 1574 C C . LYS A 1 187 ? 41.275 -7.843 26.339 1.00 48.97 187 LYS A C 1
ATOM 1576 O O . LYS A 1 187 ? 41.475 -8.986 25.945 1.00 48.97 187 LYS A O 1
ATOM 1581 N N . GLY A 1 188 ? 41.472 -6.777 25.559 1.00 47.38 188 GLY A N 1
ATOM 1582 C CA . GLY A 1 188 ? 41.870 -6.844 24.147 1.00 47.38 188 GLY A CA 1
ATOM 1583 C C . GLY A 1 188 ? 43.374 -6.768 23.863 1.00 47.38 188 GLY A C 1
ATOM 1584 O O . GLY A 1 188 ? 43.751 -6.721 22.697 1.00 47.38 188 GLY A O 1
ATOM 1585 N N . SER A 1 189 ? 44.248 -6.740 24.876 1.00 51.38 189 SER A N 1
ATOM 1586 C CA . SER A 1 189 ? 45.695 -6.594 24.665 1.00 51.38 189 SER A CA 1
ATOM 1587 C C . SER A 1 189 ? 46.520 -7.621 25.447 1.00 51.38 189 SER A C 1
ATOM 1589 O O . SER A 1 189 ? 47.201 -7.276 26.407 1.00 51.38 189 SER A O 1
ATOM 1591 N N . PHE A 1 190 ? 46.521 -8.879 25.002 1.00 42.78 190 PHE A N 1
ATOM 1592 C CA . PHE A 1 190 ? 47.668 -9.761 25.229 1.00 42.78 190 PHE A CA 1
ATOM 1593 C C . PHE A 1 190 ? 48.128 -10.384 23.917 1.00 42.78 190 PHE A C 1
ATOM 1595 O O . PHE A 1 190 ? 47.512 -11.258 23.317 1.00 42.78 190 PHE A O 1
ATOM 1602 N N . ARG A 1 191 ? 49.251 -9.827 23.487 1.00 44.59 191 ARG A N 1
ATOM 1603 C CA . ARG A 1 191 ? 50.162 -10.279 22.456 1.00 44.59 191 ARG A CA 1
ATOM 1604 C C . ARG A 1 191 ? 50.876 -11.564 22.920 1.00 44.59 191 ARG A C 1
ATOM 1606 O O . ARG A 1 191 ? 51.277 -11.648 24.075 1.00 44.59 191 ARG A O 1
ATOM 1613 N N . ASN A 1 192 ? 51.146 -12.432 21.939 1.00 45.19 192 ASN A N 1
ATOM 1614 C CA . ASN A 1 192 ? 52.281 -13.361 21.791 1.00 45.19 192 ASN A CA 1
ATOM 1615 C C . ASN A 1 192 ? 52.231 -14.838 22.261 1.00 45.19 192 ASN A C 1
ATOM 1617 O O . ASN A 1 192 ? 52.070 -15.147 23.433 1.00 45.19 192 ASN A O 1
ATOM 1621 N N . GLN A 1 193 ? 52.658 -15.675 21.292 1.00 45.59 193 GLN A N 1
ATOM 1622 C CA . GLN A 1 193 ? 53.522 -16.870 21.378 1.00 45.59 193 GLN A CA 1
ATOM 1623 C C . GLN A 1 193 ? 52.903 -18.217 21.805 1.00 45.59 193 GLN A C 1
ATOM 1625 O O . GLN A 1 193 ? 52.680 -18.453 22.987 1.00 45.59 193 GLN A O 1
ATOM 1630 N N . ARG A 1 194 ? 52.847 -19.185 20.869 1.00 40.12 194 ARG A N 1
ATOM 1631 C CA . ARG A 1 194 ? 53.771 -20.348 20.794 1.00 40.12 194 ARG A CA 1
ATOM 1632 C C . ARG A 1 194 ? 53.314 -21.418 19.781 1.00 40.12 194 ARG A C 1
ATOM 1634 O O . ARG A 1 194 ? 52.147 -21.787 19.786 1.00 40.12 194 ARG A O 1
ATOM 1641 N N . ARG A 1 195 ? 54.342 -21.985 19.127 1.00 45.19 195 ARG A N 1
ATOM 1642 C CA . ARG A 1 195 ? 54.450 -23.219 18.319 1.00 45.19 195 ARG A CA 1
ATOM 1643 C C . ARG A 1 195 ? 53.977 -23.159 16.874 1.00 45.19 195 ARG A C 1
ATOM 1645 O O . ARG A 1 195 ? 52.773 -22.958 16.642 1.00 45.19 195 ARG A O 1
#

InterPro domains:
  IPR007504 H/ACA ribonucleoprotein complex, subunit Gar1/Naf1 [PF04410] (22-104)
  IPR009000 Translation protein, beta-barrel domain superfamily [SSF50447] (23-92)
  IPR038664 H/ACA RNP complex subunit Gar1/Naf1, Cbf5-binding domain [G3DSA:2.40.10.230] (17-106)

Foldseek 3Di:
DDDDPPPDDDPDLDPVVFDKDWAFWFDDDDVQWTKTWGPDQFAFAFQFFKDQPPDGFFGWHDWDDDNVTIMTITHGDPVDDPVPDDGGRIMITGPSRTDHSVVVDDDDPVVVVVVVVVVVVVVVVVVVVVVCDPPPPPPDDDDDDDDDDDPDPPPVVVVVVVVVVVVVVVVVVVVVVVVVVVVVVVVPDDDDDDD

Secondary structure (DSSP, 8-state):
------------S--TTSPEEEEEEEEEEETTEEEEEE-SSSEEPTT-EEEETTEEEEEEEEEEE-SSSEEEEEEEPTTS-GGG--TT-EEEEEGGGEE-GGGTSPPPHHHHHHHHHHHHHHHHHHHHHHT---------------------TTSSHHHHHHHHHHHHHHHHHHHHHHHHHHHHHTTS-------

Sequence (195 aa):
MAYQPKKKFNNSYNDENAQKIALGKFMHICDNDLVLVLTNKDIPFPNSPVFLNNNKVGVVDEVFGQMDDTYLSVKLDKVFDIKKYKKDDEFYAFDNKFIRKERFLSRDEVQKDKEKKDKINSKQKESFNKKREPFIKKNDKYKSKGNFNNKSDKFSKFNDQKRRYNDNANKYDNKERNNKRNDIANKGSFRNQRR

Radius of gyration: 30.68 Å; chains: 1; bounding box: 77×68×85 Å

Organism: NCBI:txid1288291

pLDDT: mean 71.34, std 21.76, range [31.31, 97.44]